Protein AF-A0A3D2NHF8-F1 (afdb_monomer)

Secondary structure (DSSP, 8-state):
---TT-GGGGS-HHHHHHHHHT---SSSTTSHHHHIIIIIS-TT---TTHHHHHHHHHT---STTSSS--EEE-SSTTSEEE-SSSTGGGGSTTT---GGGGG-SS---EEEEEETT-SSSSTT-TT-HHHHHHTTSSTT---TTTS----HHHHHHHHHHHHHHTT--EEEEEETT--S-HHHHSHHHHHHHHHHHTTSSSSPPSSPP--------S--

Mean predicted aligned error: 5.59 Å

Foldseek 3Di:
DQLPQFAQVLDDVVLLVLLVVLQLDPPDCSHLLNCCQPAAKFHPDDDPCSSVVSVVVSVFDPPAQEPRHDWDADPDPPGIGQDDGYDRSCPGPVNDDDLCLLVDPDAQAEEAEFEPRAQCQALQHPSRVLSCVVVCNRPPRPDCVRRNRDHRVVVVVVSVVSSVVSVHHYHYHYHYSTYNHCCVVPVPVVVVVVCVSLQVDDDADVVHDDDDDDDDDPDD

Radius of gyration: 19.76 Å; Cα contacts (8 Å, |Δi|>4): 356; chains: 1; bounding box: 45×48×54 Å

Solvent-accessible surface area (backbone atoms only — not comparable to full-atom values): 12591 Å² total; per-residue (Å²): 140,68,52,50,51,28,25,18,61,65,56,62,66,69,36,56,51,32,39,75,68,54,44,77,49,72,89,40,79,57,20,52,41,33,38,40,52,66,36,38,36,22,87,86,71,82,66,95,55,50,67,59,53,36,51,54,60,44,63,56,56,63,53,94,66,27,45,45,40,39,60,34,85,34,95,46,72,83,42,26,10,34,34,93,39,20,56,38,21,47,72,23,66,95,70,41,78,70,71,64,65,46,70,47,92,71,60,70,76,43,77,49,76,44,22,76,49,20,48,57,72,23,59,80,14,80,75,36,57,37,38,31,20,76,72,62,73,39,78,86,55,84,42,62,94,78,48,49,53,60,42,50,49,61,57,48,50,53,48,48,49,49,22,34,75,65,72,29,48,70,45,78,46,75,36,85,78,23,6,59,40,36,65,77,79,37,42,69,61,43,50,50,54,51,34,41,73,75,36,78,39,81,75,75,49,85,79,64,76,92,75,75,91,77,87,73,77,96,77,132

Sequence (220 aa):
DDDAGCGAGGTNPDFVERLNQRDASDEAPTSPRNIFRNGFVAPGYTTEHEDIWVESMLSTSTATGNFPGDSAASEHWPGFAPGRIGVGNTLAPKYFNVSSIVDLEQKPPILWVHGDADAVVSDASFSDINHLGALGIVPDWPGEEIAPAQPMVSQTRDVLQAYADAGGQVSELALEGVGHAPHLERPVEFRRALLELIGYIGAPQHPAPPTEAIILSSSD

Structure (mmCIF, N/CA/C/O backbone):
data_AF-A0A3D2NHF8-F1
#
_entry.id   AF-A0A3D2NHF8-F1
#
loop_
_atom_site.group_PDB
_atom_site.id
_atom_site.type_symbol
_atom_site.label_atom_id
_atom_site.label_alt_id
_atom_site.label_comp_id
_atom_site.label_asym_id
_atom_site.label_entity_id
_atom_site.label_seq_id
_atom_site.pdbx_PDB_ins_code
_atom_site.Cartn_x
_atom_site.Cartn_y
_atom_site.Cartn_z
_atom_site.occupancy
_atom_site.B_iso_or_equiv
_atom_site.auth_seq_id
_atom_site.auth_comp_id
_atom_site.auth_asym_id
_atom_site.auth_atom_id
_atom_site.pdbx_PDB_model_num
ATOM 1 N N . ASP A 1 1 ? -4.760 -21.313 -3.132 1.00 79.56 1 ASP A N 1
ATOM 2 C CA . ASP A 1 1 ? -3.858 -22.265 -2.446 1.00 79.56 1 ASP A CA 1
ATOM 3 C C . ASP A 1 1 ? -2.419 -21.778 -2.349 1.00 79.56 1 ASP A C 1
ATOM 5 O O . ASP A 1 1 ? -1.831 -21.916 -1.282 1.00 79.56 1 ASP A O 1
ATOM 9 N N . ASP A 1 2 ? -1.841 -21.208 -3.409 1.00 92.94 2 ASP A N 1
ATOM 10 C CA . ASP A 1 2 ? -0.451 -20.721 -3.421 1.00 92.94 2 ASP A CA 1
ATOM 11 C C . ASP A 1 2 ? -0.295 -19.188 -3.403 1.00 92.94 2 ASP A C 1
ATOM 13 O O . ASP A 1 2 ? 0.826 -18.711 -3.216 1.00 92.94 2 ASP A O 1
ATOM 17 N N . ASP A 1 3 ? -1.402 -18.445 -3.510 1.00 94.88 3 ASP A N 1
ATOM 18 C CA . ASP A 1 3 ? -1.476 -16.978 -3.622 1.00 94.88 3 ASP A CA 1
ATOM 19 C C . ASP A 1 3 ? -0.763 -16.434 -4.868 1.00 94.88 3 ASP A C 1
ATOM 21 O O . ASP A 1 3 ? 0.021 -15.484 -4.799 1.00 94.88 3 ASP A O 1
ATOM 25 N N . ALA A 1 4 ? -0.992 -17.072 -6.018 1.00 95.88 4 ALA A N 1
ATOM 26 C CA . ALA A 1 4 ? -0.397 -16.650 -7.279 1.00 95.88 4 ALA A CA 1
ATOM 27 C C . ALA A 1 4 ? -0.631 -15.155 -7.577 1.00 95.88 4 ALA A C 1
ATOM 29 O O . ALA A 1 4 ? -1.704 -14.608 -7.334 1.00 95.88 4 ALA A O 1
ATOM 30 N N . GLY A 1 5 ? 0.408 -14.486 -8.078 1.00 94.62 5 GLY A N 1
ATOM 31 C CA . GLY A 1 5 ? 0.401 -13.050 -8.364 1.00 94.62 5 GLY A CA 1
ATOM 32 C C . GLY A 1 5 ? 0.716 -12.151 -7.164 1.00 94.62 5 GLY A C 1
ATOM 33 O O . GLY A 1 5 ? 0.950 -10.960 -7.353 1.00 94.62 5 GLY A O 1
ATOM 34 N N . CYS A 1 6 ? 0.798 -12.692 -5.946 1.00 95.25 6 CYS A N 1
ATOM 35 C CA . CYS A 1 6 ? 1.142 -11.916 -4.756 1.00 95.25 6 CYS A CA 1
ATOM 36 C C . CYS A 1 6 ? 2.651 -11.898 -4.450 1.00 95.25 6 CYS A C 1
ATOM 38 O O . CYS A 1 6 ? 3.436 -12.751 -4.875 1.00 95.25 6 CYS A O 1
ATOM 40 N N . GLY A 1 7 ? 3.042 -10.944 -3.604 1.00 94.88 7 GLY A N 1
ATOM 41 C CA . GLY A 1 7 ? 4.356 -10.896 -2.971 1.00 94.88 7 GLY A CA 1
ATOM 42 C C . GLY A 1 7 ? 5.486 -10.389 -3.861 1.00 94.88 7 GLY A C 1
ATOM 43 O O . GLY A 1 7 ? 5.284 -9.633 -4.811 1.00 94.88 7 GLY A O 1
ATOM 44 N N . ALA A 1 8 ? 6.711 -10.797 -3.527 1.00 95.38 8 ALA A N 1
ATOM 45 C CA . ALA A 1 8 ? 7.931 -10.236 -4.105 1.00 95.38 8 ALA A CA 1
ATOM 46 C C . ALA A 1 8 ? 8.038 -10.415 -5.629 1.00 95.38 8 ALA A C 1
ATOM 48 O O . ALA A 1 8 ? 8.686 -9.604 -6.287 1.00 95.38 8 ALA A O 1
ATOM 49 N N . GLY A 1 9 ? 7.378 -11.431 -6.198 1.00 94.06 9 GLY A N 1
ATOM 50 C CA . GLY A 1 9 ? 7.363 -11.673 -7.644 1.00 94.06 9 GLY A CA 1
ATOM 51 C C . GLY A 1 9 ? 6.712 -10.552 -8.464 1.00 94.06 9 GLY A C 1
ATOM 52 O O . GLY A 1 9 ? 7.048 -10.399 -9.634 1.00 94.06 9 GLY A O 1
ATOM 53 N N . GLY A 1 10 ? 5.849 -9.732 -7.851 1.00 92.25 10 GLY A N 1
ATOM 54 C CA . GLY A 1 10 ? 5.254 -8.551 -8.487 1.00 92.25 10 GLY A CA 1
ATOM 55 C C . GLY A 1 10 ? 6.129 -7.293 -8.425 1.00 92.25 10 GLY A C 1
ATOM 56 O O . GLY A 1 10 ? 5.772 -6.266 -8.996 1.00 92.25 10 GLY A O 1
ATOM 57 N N . THR A 1 11 ? 7.273 -7.333 -7.733 1.00 94.00 11 THR A N 1
ATOM 58 C CA . THR A 1 11 ? 8.146 -6.158 -7.608 1.00 94.00 11 THR A CA 1
ATOM 59 C C . THR A 1 11 ? 8.976 -5.956 -8.871 1.00 94.00 11 THR A C 1
ATOM 61 O O . THR A 1 11 ? 9.626 -6.882 -9.353 1.00 94.00 11 THR A O 1
ATOM 64 N N . ASN A 1 12 ? 9.030 -4.719 -9.372 1.00 94.25 12 ASN A N 1
ATOM 65 C CA . ASN A 1 12 ? 9.881 -4.377 -10.508 1.00 94.25 12 ASN A CA 1
ATOM 66 C C . ASN A 1 12 ? 11.377 -4.503 -10.129 1.00 94.25 12 ASN A C 1
ATOM 68 O O . ASN A 1 12 ? 11.845 -3.751 -9.269 1.00 94.25 12 ASN A O 1
ATOM 72 N N . PRO A 1 13 ? 12.152 -5.400 -10.770 1.00 95.00 13 PRO A N 1
ATOM 73 C CA . PRO A 1 13 ? 13.557 -5.612 -10.426 1.00 95.00 13 PRO A CA 1
ATOM 74 C C . PRO A 1 13 ? 14.441 -4.379 -10.669 1.00 95.00 13 PRO A C 1
ATOM 76 O O . PRO A 1 13 ? 15.437 -4.212 -9.969 1.00 95.00 13 PRO A O 1
ATOM 79 N N . ASP A 1 14 ? 14.076 -3.487 -11.598 1.00 97.44 14 ASP A N 1
ATOM 80 C CA . ASP A 1 14 ? 14.822 -2.242 -11.836 1.00 97.44 14 ASP A CA 1
ATOM 81 C C . ASP A 1 14 ? 14.716 -1.281 -10.642 1.00 97.44 14 ASP A C 1
ATOM 83 O O . ASP A 1 14 ? 15.701 -0.652 -10.264 1.00 97.44 14 ASP A O 1
ATOM 87 N N . PHE A 1 15 ? 13.557 -1.227 -9.974 1.00 97.25 15 PHE A N 1
ATOM 88 C CA . PHE A 1 15 ? 13.413 -0.443 -8.744 1.00 97.25 15 PHE A CA 1
ATOM 89 C C . PHE A 1 15 ? 14.321 -0.978 -7.628 1.00 97.25 15 PHE A C 1
ATOM 91 O O . PHE A 1 15 ? 14.989 -0.201 -6.950 1.00 97.25 15 PHE A O 1
ATOM 98 N N . VAL A 1 16 ? 14.405 -2.305 -7.472 1.00 97.38 16 VAL A N 1
ATOM 99 C CA . VAL A 1 16 ? 15.296 -2.941 -6.483 1.00 97.38 16 VAL A CA 1
ATOM 100 C C . VAL A 1 16 ? 16.760 -2.610 -6.771 1.00 97.38 16 VAL A C 1
ATOM 102 O O . VAL A 1 16 ? 17.511 -2.285 -5.851 1.00 97.38 16 VAL A O 1
ATOM 105 N N . GLU A 1 17 ? 17.167 -2.636 -8.039 1.00 97.75 17 GLU A N 1
ATOM 106 C CA . GLU A 1 17 ? 18.532 -2.270 -8.419 1.00 97.75 17 GLU A CA 1
ATOM 107 C C . GLU A 1 17 ? 18.834 -0.793 -8.136 1.00 97.75 17 GLU A C 1
ATOM 109 O O . GLU A 1 17 ? 19.909 -0.460 -7.639 1.00 97.75 17 GLU A O 1
ATOM 114 N N . ARG A 1 18 ? 17.871 0.105 -8.343 1.00 98.12 18 ARG A N 1
ATOM 115 C CA . ARG A 1 18 ? 18.030 1.527 -8.002 1.00 98.12 18 ARG A CA 1
ATOM 116 C C . ARG A 1 18 ? 18.154 1.772 -6.504 1.00 98.12 18 ARG A C 1
ATOM 118 O O . ARG A 1 18 ? 18.954 2.614 -6.094 1.00 98.12 18 ARG A O 1
ATOM 125 N N . LEU A 1 19 ? 17.437 1.005 -5.680 1.00 98.12 19 LEU A N 1
ATOM 126 C CA . LEU A 1 19 ? 17.638 1.011 -4.229 1.00 98.12 19 LEU A CA 1
ATOM 127 C C . LEU A 1 19 ? 19.063 0.557 -3.869 1.00 98.12 19 LEU A C 1
ATOM 129 O O . LEU A 1 19 ? 19.733 1.237 -3.090 1.00 98.12 19 LEU A O 1
ATOM 133 N N . ASN A 1 20 ? 19.572 -0.520 -4.485 1.00 97.69 20 ASN A N 1
ATOM 134 C CA . ASN A 1 20 ? 20.953 -0.990 -4.276 1.00 97.69 20 ASN A CA 1
ATOM 135 C C . ASN A 1 20 ? 21.992 0.084 -4.620 1.00 97.69 20 ASN A C 1
ATOM 137 O O . ASN A 1 20 ? 22.978 0.259 -3.901 1.00 97.69 20 ASN A O 1
ATOM 141 N N . GLN A 1 21 ? 21.767 0.802 -5.720 1.00 97.81 21 GLN A N 1
ATOM 142 C CA . GLN A 1 21 ? 22.656 1.850 -6.218 1.00 97.81 21 GLN A CA 1
ATOM 143 C C . GLN A 1 21 ? 22.512 3.179 -5.469 1.00 97.81 21 GLN A C 1
ATOM 145 O O . GLN A 1 21 ? 23.313 4.087 -5.690 1.00 97.81 21 GLN A O 1
ATOM 150 N N . ARG A 1 22 ? 21.525 3.293 -4.572 1.00 97.69 22 ARG A N 1
ATOM 151 C CA . ARG A 1 22 ? 21.155 4.544 -3.902 1.00 97.69 22 ARG A CA 1
ATOM 152 C C . ARG A 1 22 ? 20.860 5.676 -4.888 1.00 97.69 22 ARG A C 1
ATOM 154 O O . ARG A 1 22 ? 21.287 6.812 -4.690 1.00 97.69 22 ARG A O 1
ATOM 161 N N . ASP A 1 23 ? 20.139 5.353 -5.957 1.00 98.19 23 ASP A N 1
ATOM 162 C CA . ASP A 1 23 ? 19.766 6.310 -6.995 1.00 98.19 23 ASP A CA 1
ATOM 163 C C . ASP A 1 23 ? 18.731 7.320 -6.468 1.00 98.19 23 ASP A C 1
ATOM 165 O O . ASP A 1 23 ? 17.543 7.022 -6.358 1.00 98.19 23 ASP A O 1
ATOM 169 N N . ALA A 1 24 ? 19.187 8.529 -6.138 1.00 97.81 24 ALA A N 1
ATOM 170 C CA . ALA A 1 24 ? 18.338 9.641 -5.704 1.00 97.81 24 ALA A CA 1
ATOM 171 C C . ALA A 1 24 ? 17.871 10.549 -6.862 1.00 97.81 24 ALA A C 1
ATOM 173 O O . ALA A 1 24 ? 17.287 11.611 -6.607 1.00 97.81 24 ALA A O 1
ATOM 174 N N . SER A 1 25 ? 18.166 10.185 -8.115 1.00 97.94 25 SER A N 1
ATOM 175 C CA . SER A 1 25 ? 17.805 10.971 -9.301 1.00 97.94 25 SER A CA 1
ATOM 176 C C . SER A 1 25 ? 16.317 10.840 -9.660 1.00 97.94 25 SER A C 1
ATOM 178 O O . SER A 1 25 ? 15.575 10.065 -9.056 1.00 97.94 25 SER A O 1
ATOM 180 N N . ASP A 1 26 ? 15.874 11.604 -10.657 1.00 97.12 26 ASP A N 1
ATOM 181 C CA . ASP A 1 26 ? 14.587 11.455 -11.345 1.00 97.12 26 ASP A CA 1
ATOM 182 C C . ASP A 1 26 ? 14.745 10.992 -12.806 1.00 97.12 26 ASP A C 1
ATOM 184 O O . ASP A 1 26 ? 13.849 11.195 -13.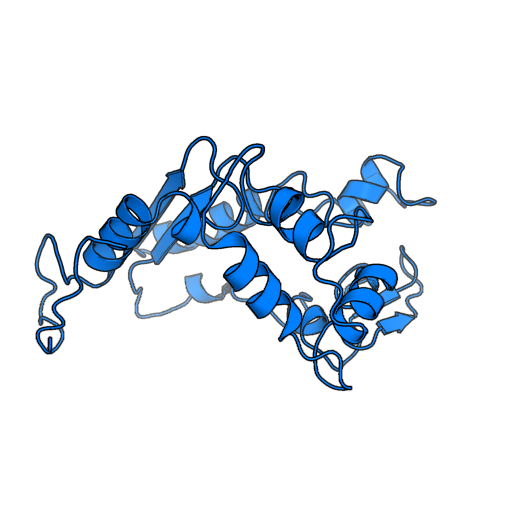627 1.00 97.12 26 ASP A O 1
ATOM 188 N N . GLU A 1 27 ? 15.858 10.333 -13.142 1.00 96.50 27 GLU A N 1
ATOM 189 C CA . GLU A 1 27 ? 16.187 9.979 -14.530 1.00 96.50 27 GLU A CA 1
ATOM 190 C C . GLU A 1 27 ? 15.316 8.855 -15.113 1.00 96.50 27 GLU A C 1
ATOM 192 O O . GLU A 1 27 ? 15.185 8.754 -16.335 1.00 96.50 27 GLU A O 1
ATOM 197 N N . ALA A 1 28 ? 14.707 8.011 -14.274 1.00 96.50 28 ALA A N 1
ATOM 198 C CA . ALA A 1 28 ? 13.855 6.917 -14.730 1.00 96.50 28 ALA A CA 1
ATOM 199 C C . ALA A 1 28 ? 12.515 6.858 -13.993 1.00 96.50 28 ALA A C 1
ATOM 201 O O . ALA A 1 28 ? 12.445 7.224 -12.819 1.00 96.50 28 ALA A O 1
ATOM 202 N N . PRO A 1 29 ? 11.452 6.319 -14.619 1.00 95.88 29 PRO A N 1
ATOM 203 C CA . PRO A 1 29 ? 10.153 6.143 -13.960 1.00 95.88 29 PRO A CA 1
ATOM 204 C C . PRO A 1 29 ? 10.228 5.354 -12.644 1.00 95.88 29 PRO A C 1
ATOM 206 O O . PRO A 1 29 ? 9.469 5.606 -11.716 1.00 95.88 29 PRO A O 1
ATOM 209 N N . THR A 1 30 ? 11.169 4.417 -12.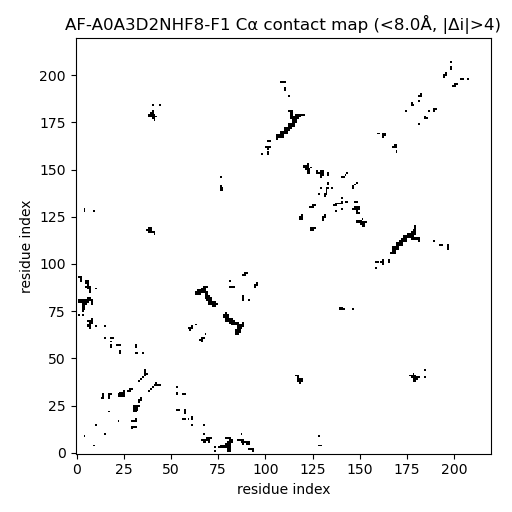567 1.00 96.50 30 THR A N 1
ATOM 210 C CA . THR A 1 30 ? 11.453 3.545 -11.425 1.00 96.50 30 THR A CA 1
ATOM 211 C C . THR A 1 30 ? 12.450 4.137 -10.434 1.00 96.50 30 THR A C 1
ATOM 213 O O . THR A 1 30 ? 12.726 3.497 -9.426 1.00 96.50 30 THR A O 1
ATOM 216 N N . SER A 1 31 ? 13.014 5.328 -10.663 1.00 97.94 31 SER A N 1
ATOM 217 C CA . SER A 1 31 ? 13.851 5.979 -9.650 1.00 97.94 31 SER A CA 1
ATOM 218 C C . SER A 1 31 ? 13.028 6.252 -8.383 1.00 97.94 31 SER A C 1
ATOM 220 O O . SER A 1 31 ? 11.898 6.724 -8.505 1.00 97.94 31 SER A O 1
ATOM 222 N N . PRO A 1 32 ? 13.561 6.003 -7.169 1.00 98.06 32 PRO A N 1
ATOM 223 C CA . PRO A 1 32 ? 12.883 6.258 -5.895 1.00 98.06 32 PRO A CA 1
ATOM 224 C C . PRO A 1 32 ? 12.167 7.608 -5.810 1.00 98.06 32 PRO A C 1
ATOM 226 O O . PRO A 1 32 ? 11.034 7.667 -5.342 1.00 98.06 32 PRO A O 1
ATOM 229 N N . ARG A 1 33 ? 12.762 8.676 -6.354 1.00 98.31 33 ARG A N 1
ATOM 230 C CA . ARG A 1 33 ? 12.124 9.997 -6.442 1.00 98.31 33 ARG A CA 1
ATOM 231 C C . ARG A 1 33 ? 10.857 10.005 -7.299 1.00 98.31 33 ARG A C 1
ATOM 233 O O . ARG A 1 33 ? 9.852 10.591 -6.911 1.00 98.31 33 ARG A O 1
ATOM 240 N N . ASN A 1 34 ? 10.877 9.339 -8.449 1.00 97.75 34 ASN A N 1
ATOM 241 C CA . ASN A 1 34 ? 9.705 9.232 -9.315 1.00 97.75 34 ASN A CA 1
ATOM 242 C C . ASN A 1 34 ? 8.669 8.244 -8.764 1.00 97.75 34 ASN A C 1
ATOM 244 O O . ASN A 1 34 ? 7.477 8.489 -8.923 1.00 97.75 34 ASN A O 1
ATOM 248 N N . ILE A 1 35 ? 9.085 7.187 -8.061 1.00 97.06 35 ILE A N 1
ATOM 249 C CA . ILE A 1 35 ? 8.160 6.316 -7.319 1.00 97.06 35 ILE A CA 1
ATOM 250 C C . ILE A 1 35 ? 7.461 7.100 -6.202 1.00 97.06 35 ILE A C 1
ATOM 252 O O . ILE A 1 35 ? 6.245 7.003 -6.076 1.00 97.06 35 ILE A O 1
ATOM 256 N N . PHE A 1 36 ? 8.185 7.936 -5.451 1.00 97.62 36 PHE A N 1
ATOM 257 C CA . PHE A 1 36 ? 7.587 8.835 -4.462 1.00 97.62 36 PHE A CA 1
ATOM 258 C C . PHE A 1 36 ? 6.531 9.746 -5.095 1.00 97.62 36 PHE A C 1
ATOM 260 O O . PHE A 1 36 ? 5.371 9.704 -4.695 1.00 97.62 36 PHE A O 1
ATOM 267 N N . ARG A 1 37 ? 6.912 10.510 -6.126 1.00 97.38 37 ARG A N 1
ATOM 268 C CA . ARG A 1 37 ? 6.041 11.501 -6.781 1.00 97.38 37 ARG A CA 1
ATOM 269 C C . ARG A 1 37 ? 4.799 10.900 -7.448 1.00 97.38 37 ARG A C 1
ATOM 271 O O . ARG A 1 37 ? 3.775 11.567 -7.494 1.00 97.38 37 ARG A O 1
ATOM 278 N N . ASN A 1 38 ? 4.900 9.688 -8.001 1.00 95.38 38 ASN A N 1
ATOM 279 C CA . ASN A 1 38 ? 3.809 9.070 -8.767 1.00 95.38 38 ASN A CA 1
ATOM 280 C C . ASN A 1 38 ? 3.004 8.032 -7.972 1.00 95.38 38 ASN A C 1
ATOM 282 O O . ASN A 1 38 ? 1.891 7.705 -8.372 1.00 95.38 38 ASN A O 1
ATOM 286 N N . GLY A 1 39 ? 3.576 7.473 -6.903 1.00 94.69 39 GLY A N 1
ATOM 287 C CA . GLY A 1 39 ? 2.950 6.420 -6.105 1.00 94.69 39 GLY A CA 1
ATOM 288 C C . GLY A 1 39 ? 2.551 6.869 -4.704 1.00 94.69 39 GLY A C 1
ATOM 289 O O . GLY A 1 39 ? 1.492 6.479 -4.227 1.00 94.69 39 GLY A O 1
ATOM 290 N N . PHE A 1 40 ? 3.367 7.686 -4.031 1.00 96.38 40 PHE A N 1
ATOM 291 C CA . PHE A 1 40 ? 3.154 7.972 -2.609 1.00 96.38 40 PHE A CA 1
ATOM 292 C C . PHE A 1 40 ? 2.401 9.263 -2.305 1.00 96.38 40 PHE A C 1
ATOM 294 O O . PHE A 1 40 ? 1.809 9.369 -1.234 1.00 96.38 40 PHE A O 1
ATOM 301 N N . VAL A 1 41 ? 2.387 10.225 -3.221 1.00 98.00 41 VAL A N 1
ATOM 302 C CA . VAL A 1 41 ? 1.736 11.527 -3.022 1.00 98.00 41 VAL A CA 1
ATOM 303 C C . VAL A 1 41 ? 0.815 11.872 -4.186 1.00 98.00 41 VAL A C 1
ATOM 305 O O . VAL A 1 41 ? 0.950 11.304 -5.271 1.00 98.00 41 VAL A O 1
ATOM 308 N N . ALA A 1 42 ? -0.125 12.797 -3.979 1.00 97.56 42 ALA A N 1
ATOM 309 C CA . ALA A 1 42 ? -1.013 13.242 -5.046 1.00 97.56 42 ALA A CA 1
ATOM 310 C C . ALA A 1 42 ? -0.244 13.932 -6.195 1.00 97.56 42 ALA A C 1
ATOM 312 O O . ALA A 1 42 ? 0.778 14.594 -5.964 1.00 97.56 42 ALA A O 1
ATOM 313 N N . PRO A 1 43 ? -0.755 13.866 -7.441 1.00 95.06 43 PRO A N 1
ATOM 314 C CA . PRO A 1 43 ? -0.157 14.565 -8.571 1.00 95.06 43 PRO A CA 1
ATOM 315 C C . PRO A 1 43 ? 0.029 16.063 -8.304 1.00 95.06 43 PRO A C 1
ATOM 317 O O . PRO A 1 43 ? -0.912 16.778 -7.967 1.00 95.06 43 PRO A O 1
ATOM 320 N N . GLY A 1 44 ? 1.254 16.551 -8.501 1.00 93.56 44 GLY A N 1
ATOM 321 C CA . GLY A 1 44 ? 1.599 17.959 -8.292 1.00 93.56 44 GLY A CA 1
ATOM 322 C C . GLY A 1 44 ? 1.888 18.345 -6.839 1.00 93.56 44 GLY A C 1
ATOM 323 O O . GLY A 1 44 ? 2.179 19.515 -6.593 1.00 93.56 44 GLY A O 1
ATOM 324 N N . TYR A 1 45 ? 1.857 17.402 -5.890 1.00 96.62 45 TYR A N 1
ATOM 325 C CA . TYR A 1 45 ? 2.363 17.647 -4.543 1.00 96.62 45 TYR A CA 1
ATOM 326 C C . TYR A 1 45 ? 3.859 17.986 -4.585 1.00 96.62 45 TYR A C 1
ATOM 328 O O . TYR A 1 45 ? 4.656 17.314 -5.239 1.00 96.62 45 TYR A O 1
ATOM 336 N N . THR A 1 46 ? 4.240 19.035 -3.860 1.00 95.19 46 THR A N 1
ATOM 337 C CA . THR A 1 46 ? 5.632 19.467 -3.704 1.00 95.19 46 THR A CA 1
ATOM 338 C C . THR A 1 46 ? 5.903 19.772 -2.243 1.00 95.19 46 THR A C 1
ATOM 340 O O . THR A 1 46 ? 5.065 20.378 -1.576 1.00 95.19 46 THR A O 1
ATOM 343 N N . THR A 1 47 ? 7.089 19.419 -1.761 1.00 95.25 47 THR A N 1
ATOM 344 C CA . THR A 1 47 ? 7.517 19.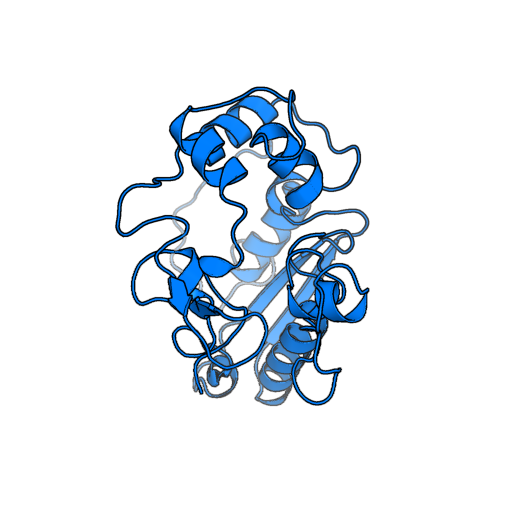673 -0.384 1.00 95.25 47 THR A CA 1
ATOM 345 C C . THR A 1 47 ? 9.013 19.960 -0.343 1.00 95.25 47 THR A C 1
ATOM 347 O O . THR A 1 47 ? 9.772 19.427 -1.153 1.00 95.25 47 THR A O 1
ATOM 350 N N . GLU A 1 48 ? 9.453 20.785 0.607 1.00 96.88 48 GLU A N 1
ATOM 351 C CA . GLU A 1 48 ? 10.883 21.014 0.854 1.00 96.88 48 GLU A CA 1
ATOM 352 C C . GLU A 1 48 ? 11.588 19.778 1.437 1.00 96.88 48 GLU A C 1
ATOM 354 O O . GLU A 1 48 ? 12.809 19.666 1.365 1.00 96.88 48 GLU A O 1
ATOM 359 N N . HIS A 1 49 ? 10.822 18.814 1.959 1.00 96.81 49 HIS A N 1
ATOM 360 C CA . HIS A 1 49 ? 11.336 17.579 2.549 1.00 96.81 49 HIS A CA 1
ATOM 361 C C . HIS A 1 49 ? 11.518 16.433 1.544 1.00 96.81 49 HIS A C 1
ATOM 363 O O . HIS A 1 49 ? 11.840 15.322 1.958 1.00 96.81 49 HIS A O 1
ATOM 369 N N . GLU A 1 50 ? 11.323 16.662 0.238 1.00 97.50 50 GLU A N 1
ATOM 370 C CA . GLU A 1 50 ? 11.353 15.585 -0.765 1.00 97.50 50 GLU A CA 1
ATOM 371 C C . GLU A 1 50 ? 12.666 14.790 -0.700 1.00 97.50 50 GLU A C 1
ATOM 373 O O . GLU A 1 50 ? 12.638 13.563 -0.677 1.00 97.50 50 GLU A O 1
ATOM 378 N N . ASP A 1 51 ? 13.810 15.470 -0.579 1.00 98.19 51 ASP A N 1
ATOM 379 C CA . ASP A 1 51 ? 15.116 14.808 -0.474 1.00 98.19 51 ASP A CA 1
ATOM 380 C C . ASP A 1 51 ? 15.232 13.911 0.767 1.00 98.19 51 ASP A C 1
ATOM 382 O O . ASP A 1 51 ? 15.814 12.831 0.683 1.00 98.19 51 ASP A O 1
ATOM 386 N N . ILE A 1 52 ? 14.625 14.304 1.892 1.00 97.69 52 ILE A N 1
ATOM 387 C CA . ILE A 1 52 ? 14.602 13.509 3.131 1.00 97.69 52 ILE A CA 1
ATOM 388 C C . ILE A 1 52 ? 13.754 12.246 2.931 1.00 97.69 52 ILE A C 1
ATOM 390 O O . ILE A 1 52 ? 14.133 11.159 3.370 1.00 97.69 52 ILE A O 1
ATOM 394 N N . TRP A 1 53 ? 12.617 12.358 2.243 1.00 96.94 53 TRP A N 1
ATOM 395 C CA . TRP A 1 53 ? 11.750 11.213 1.953 1.00 96.94 53 TRP A CA 1
ATOM 396 C C . TRP A 1 53 ? 12.375 10.253 0.948 1.00 96.94 53 TRP A C 1
ATOM 398 O O . TRP A 1 53 ? 12.319 9.040 1.154 1.00 96.94 53 TRP A O 1
ATOM 408 N N . VAL A 1 54 ? 13.055 10.770 -0.077 1.00 98.31 54 VAL A N 1
ATOM 409 C CA . VAL A 1 54 ? 13.839 9.938 -0.997 1.00 98.31 54 VAL A CA 1
ATOM 410 C C . VAL A 1 54 ? 14.986 9.250 -0.255 1.00 98.31 54 VAL A C 1
ATOM 412 O O . VAL A 1 54 ? 15.178 8.048 -0.429 1.00 98.31 54 VAL A O 1
ATOM 415 N N . GLU A 1 55 ? 15.714 9.947 0.621 1.00 98.25 55 GLU A N 1
ATOM 416 C CA . GLU A 1 55 ? 16.761 9.332 1.447 1.00 98.25 55 GLU A CA 1
ATOM 417 C C . GLU A 1 55 ? 16.196 8.230 2.361 1.00 98.25 55 GLU A C 1
ATOM 419 O O . GLU A 1 55 ? 16.790 7.156 2.482 1.00 98.25 55 GLU A O 1
ATOM 424 N N . SER A 1 56 ? 15.009 8.442 2.940 1.00 96.94 56 SER A N 1
ATOM 425 C CA . SER A 1 56 ? 14.300 7.420 3.714 1.00 96.94 56 SER A CA 1
ATOM 426 C C . SER A 1 56 ? 13.963 6.193 2.861 1.00 96.94 56 SER A C 1
ATOM 428 O O . SER A 1 56 ? 14.266 5.072 3.273 1.00 96.94 56 SER A O 1
ATOM 430 N N . MET A 1 57 ? 13.445 6.372 1.641 1.00 97.31 57 MET A N 1
ATOM 431 C CA . MET A 1 57 ? 13.216 5.259 0.710 1.00 97.31 57 MET A CA 1
ATOM 432 C C . MET A 1 57 ? 14.512 4.508 0.387 1.00 97.31 57 MET A C 1
ATOM 434 O O . MET A 1 57 ? 14.528 3.277 0.394 1.00 97.31 57 MET A O 1
ATOM 438 N N . LEU A 1 58 ? 15.616 5.227 0.173 1.00 98.44 58 LEU A N 1
ATOM 439 C CA . LEU A 1 58 ? 16.940 4.656 -0.095 1.00 98.44 58 LEU A CA 1
ATOM 440 C C . LEU A 1 58 ? 17.558 3.918 1.102 1.00 98.44 58 LEU A C 1
ATOM 442 O O . LEU A 1 58 ? 18.529 3.178 0.932 1.00 98.44 58 LEU A O 1
ATOM 446 N N . SER A 1 59 ? 17.000 4.075 2.305 1.00 97.69 59 SER A N 1
ATOM 447 C CA . SER A 1 59 ? 17.386 3.285 3.481 1.00 97.69 59 SER A CA 1
ATOM 448 C C . SER A 1 59 ? 16.797 1.866 3.483 1.00 97.69 59 SER A C 1
ATOM 450 O O . SER A 1 59 ? 17.191 1.041 4.312 1.00 97.69 59 SER A O 1
ATOM 452 N N . THR A 1 60 ? 15.890 1.559 2.546 1.00 97.38 60 THR A N 1
ATOM 453 C CA . THR A 1 60 ? 15.280 0.233 2.393 1.00 97.38 60 THR A CA 1
ATOM 454 C C . THR A 1 60 ? 16.353 -0.831 2.183 1.00 97.38 60 THR A C 1
ATOM 456 O O . THR A 1 60 ? 17.082 -0.823 1.193 1.00 97.38 60 THR A O 1
ATOM 459 N N . SER A 1 61 ? 16.434 -1.789 3.107 1.00 97.31 61 SER A N 1
ATOM 460 C CA . SER A 1 61 ? 17.331 -2.931 2.957 1.00 97.31 61 SER A CA 1
ATOM 461 C C . SER A 1 61 ? 16.825 -3.867 1.861 1.00 97.31 61 SER A C 1
ATOM 463 O O . SER A 1 61 ? 15.688 -4.339 1.906 1.00 97.31 61 SER A O 1
ATOM 465 N N . THR A 1 62 ? 17.708 -4.186 0.924 1.00 96.75 62 THR A N 1
ATOM 466 C CA . THR A 1 62 ? 17.505 -5.160 -0.158 1.00 96.75 62 THR A CA 1
ATOM 467 C C . THR A 1 62 ? 18.285 -6.457 0.064 1.00 96.75 62 THR A C 1
ATOM 469 O O . THR A 1 62 ? 18.308 -7.350 -0.783 1.00 96.75 62 THR A O 1
ATOM 472 N N . ALA A 1 63 ? 18.949 -6.587 1.217 1.00 95.50 63 ALA A N 1
ATOM 473 C CA . ALA A 1 63 ? 19.639 -7.814 1.588 1.00 95.50 63 ALA A CA 1
ATOM 474 C C . ALA A 1 63 ? 18.641 -8.968 1.760 1.00 95.50 63 ALA A C 1
ATOM 476 O O . ALA A 1 63 ? 17.498 -8.754 2.179 1.00 95.50 63 ALA A O 1
ATOM 477 N N . THR A 1 64 ? 19.100 -10.202 1.527 1.00 92.31 64 THR A N 1
ATOM 478 C CA . THR A 1 64 ? 18.317 -11.428 1.743 1.00 92.31 64 THR A CA 1
ATOM 479 C C . THR A 1 64 ? 17.564 -11.373 3.073 1.00 92.31 64 THR A C 1
ATOM 481 O O . THR A 1 64 ? 18.173 -11.150 4.118 1.00 92.31 64 THR A O 1
ATOM 484 N N . GLY A 1 65 ? 16.243 -11.567 3.041 1.00 91.06 65 GLY A N 1
ATOM 485 C CA . GLY A 1 65 ? 15.388 -11.392 4.223 1.00 91.06 65 GLY A CA 1
ATOM 486 C C . GLY A 1 65 ? 14.535 -10.129 4.223 1.00 91.06 65 GLY A C 1
ATOM 487 O O . GLY A 1 65 ? 13.543 -10.095 4.945 1.00 91.06 65 GLY A O 1
ATOM 488 N N . ASN A 1 66 ? 14.890 -9.118 3.428 1.00 96.50 66 ASN A N 1
ATOM 489 C CA . ASN A 1 66 ? 14.222 -7.817 3.414 1.00 96.50 66 ASN A CA 1
ATOM 490 C C . ASN A 1 66 ? 13.424 -7.607 2.116 1.00 96.50 66 ASN A C 1
ATOM 492 O O . ASN A 1 66 ? 12.815 -8.547 1.607 1.00 96.50 66 ASN A O 1
ATOM 496 N N . PHE A 1 67 ? 13.348 -6.374 1.618 1.00 96.88 67 PHE A N 1
ATOM 497 C CA . PHE A 1 67 ? 12.567 -6.042 0.435 1.00 96.88 67 PHE A CA 1
ATOM 498 C C . PHE A 1 67 ? 13.278 -6.487 -0.861 1.00 96.88 67 PHE A C 1
ATOM 500 O O . PHE A 1 67 ? 14.492 -6.332 -0.967 1.00 96.88 67 PHE A O 1
ATOM 507 N N . PRO A 1 68 ? 12.551 -6.991 -1.873 1.00 95.81 68 PRO A N 1
ATOM 508 C CA . PRO A 1 68 ? 11.143 -7.383 -1.813 1.00 95.81 68 PRO A CA 1
ATOM 509 C C . PRO A 1 68 ? 10.942 -8.770 -1.190 1.00 95.81 68 PRO A C 1
ATOM 511 O O . PRO A 1 68 ? 9.924 -9.002 -0.543 1.00 95.81 68 PRO A O 1
ATOM 514 N N . GLY A 1 69 ? 11.914 -9.670 -1.331 1.00 96.62 69 GLY A N 1
ATOM 515 C CA . GLY A 1 69 ? 11.825 -11.063 -0.899 1.00 96.62 69 GLY A CA 1
ATOM 516 C C . GLY A 1 69 ? 12.097 -12.055 -2.023 1.00 96.62 69 GLY A C 1
ATOM 517 O O . GLY A 1 69 ? 12.551 -11.673 -3.099 1.00 96.62 69 GLY A O 1
ATOM 518 N N . ASP A 1 70 ? 11.848 -13.335 -1.759 1.00 96.50 70 ASP A N 1
ATOM 519 C CA . ASP A 1 70 ? 11.932 -14.414 -2.747 1.00 96.50 70 ASP A CA 1
ATOM 520 C C . ASP A 1 70 ? 10.588 -14.662 -3.454 1.00 96.50 70 ASP A C 1
ATOM 522 O O . ASP A 1 70 ? 9.521 -14.305 -2.958 1.00 96.50 70 ASP A O 1
ATOM 526 N N . SER A 1 71 ? 10.621 -15.302 -4.621 1.00 96.38 71 SER A N 1
ATOM 527 C CA . SER A 1 71 ? 9.423 -15.757 -5.334 1.00 96.38 71 SER A CA 1
ATOM 528 C C . SER A 1 71 ? 9.462 -17.269 -5.539 1.00 96.38 71 SER A C 1
ATOM 530 O O . SER A 1 71 ? 10.528 -17.887 -5.593 1.00 96.38 71 SER A O 1
ATOM 532 N N . ALA A 1 72 ? 8.283 -17.874 -5.638 1.00 97.06 72 ALA A N 1
ATOM 533 C CA . ALA A 1 72 ? 8.113 -19.269 -6.016 1.00 97.06 72 ALA A CA 1
ATOM 534 C C . ALA A 1 72 ? 7.455 -19.345 -7.396 1.00 97.06 72 ALA A C 1
ATOM 536 O O . ALA A 1 72 ? 6.609 -18.516 -7.724 1.00 97.06 72 ALA A O 1
ATOM 537 N N . ALA A 1 73 ? 7.821 -20.341 -8.202 1.00 97.56 73 ALA A N 1
ATOM 538 C CA . ALA A 1 73 ? 7.089 -20.631 -9.431 1.00 97.56 73 ALA A CA 1
ATOM 539 C C . ALA A 1 73 ? 5.678 -21.133 -9.090 1.00 97.56 73 ALA A C 1
ATOM 541 O O . ALA A 1 73 ? 5.506 -21.877 -8.122 1.00 97.56 73 ALA A O 1
ATOM 542 N N . SER A 1 74 ? 4.694 -20.745 -9.897 1.00 97.12 74 SER A N 1
ATOM 543 C CA . SER A 1 74 ? 3.310 -21.207 -9.788 1.00 97.12 74 SER A CA 1
ATOM 544 C C . SER A 1 74 ? 2.839 -21.759 -11.132 1.00 97.12 74 SER A C 1
ATOM 546 O O . SER A 1 74 ? 3.226 -21.257 -12.185 1.00 97.12 74 SER A O 1
ATOM 548 N N . GLU A 1 75 ? 2.009 -22.801 -11.092 1.00 96.31 75 GLU A N 1
ATOM 549 C CA . GLU A 1 75 ? 1.288 -23.291 -12.274 1.00 96.31 75 GLU A CA 1
ATOM 550 C C . GLU A 1 75 ? 0.068 -22.414 -12.605 1.00 96.31 75 GLU A C 1
ATOM 552 O O . GLU A 1 75 ? -0.470 -22.491 -13.709 1.00 96.31 75 GLU A O 1
ATOM 557 N N . HIS A 1 76 ? -0.361 -21.566 -11.667 1.00 96.06 76 HIS A N 1
ATOM 558 C CA . HIS A 1 76 ? -1.421 -20.591 -11.870 1.00 96.06 76 HIS A CA 1
ATOM 559 C C . HIS A 1 76 ? -0.858 -19.316 -12.493 1.00 96.06 76 HIS A C 1
ATOM 561 O O . HIS A 1 76 ? 0.302 -18.948 -12.296 1.00 96.06 76 HIS A O 1
ATOM 567 N N . TRP A 1 77 ? -1.704 -18.604 -13.231 1.00 96.94 77 TRP A N 1
ATOM 568 C CA . TRP A 1 77 ? -1.374 -17.264 -13.700 1.00 96.94 77 TRP A CA 1
ATOM 569 C C . TRP A 1 77 ? -1.077 -16.341 -12.498 1.00 96.94 77 TRP A C 1
ATOM 571 O O . TRP A 1 77 ? -1.770 -16.457 -11.486 1.00 96.94 77 TRP A O 1
ATOM 581 N N . PRO A 1 78 ? -0.074 -15.442 -12.562 1.00 96.19 78 PRO A N 1
ATOM 582 C CA . PRO A 1 78 ? 0.783 -15.089 -13.703 1.00 96.19 78 PRO A CA 1
ATOM 583 C C . PRO A 1 78 ? 2.105 -15.884 -13.779 1.00 96.19 78 PRO A C 1
ATOM 585 O O . PRO A 1 78 ? 3.072 -15.433 -14.388 1.00 96.19 78 PRO A O 1
ATOM 588 N N . GLY A 1 79 ? 2.178 -17.064 -13.159 1.00 96.62 79 GLY A N 1
ATOM 589 C CA . GLY A 1 79 ? 3.350 -17.949 -13.186 1.00 96.62 79 GLY A CA 1
ATOM 590 C C . GLY A 1 79 ? 4.265 -17.831 -11.965 1.00 96.62 79 GLY A C 1
ATOM 591 O O . GLY A 1 79 ? 5.302 -18.495 -11.893 1.00 96.62 79 GLY A O 1
ATOM 592 N N . PHE A 1 80 ? 3.891 -17.012 -10.981 1.00 97.00 80 PHE A N 1
ATOM 593 C CA . PHE A 1 80 ? 4.608 -16.898 -9.716 1.00 97.00 80 PHE A CA 1
ATOM 594 C C . PHE A 1 80 ? 3.657 -16.776 -8.530 1.00 97.00 80 PHE A C 1
ATOM 596 O O . PHE A 1 80 ? 2.519 -16.337 -8.660 1.00 97.00 80 PHE A O 1
ATOM 603 N N . ALA A 1 81 ? 4.184 -17.121 -7.365 1.00 97.44 81 ALA A N 1
ATOM 604 C CA . ALA A 1 81 ? 3.561 -17.012 -6.061 1.00 97.44 81 ALA A CA 1
ATOM 605 C C .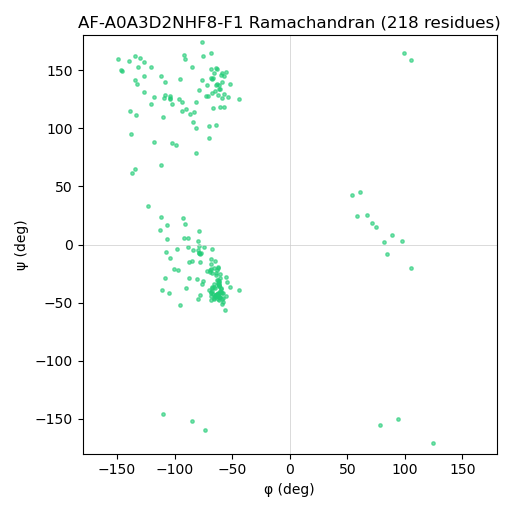 ALA A 1 81 ? 4.561 -16.402 -5.056 1.00 97.44 81 ALA A C 1
ATOM 607 O O . ALA A 1 81 ? 5.780 -16.427 -5.292 1.00 97.44 81 ALA A O 1
ATOM 608 N N . PRO A 1 82 ? 4.083 -15.883 -3.915 1.00 97.06 82 PRO A N 1
ATOM 609 C CA . PRO A 1 82 ? 4.937 -15.373 -2.854 1.00 97.06 82 PRO A CA 1
ATOM 610 C C . PRO A 1 82 ? 5.837 -16.484 -2.315 1.00 97.06 82 PRO A C 1
ATOM 612 O O . PRO A 1 82 ? 5.373 -17.595 -2.015 1.00 97.06 82 PRO A O 1
ATOM 615 N N . GLY A 1 83 ? 7.122 -16.170 -2.163 1.00 95.75 83 GLY A N 1
ATOM 616 C CA . GLY A 1 83 ? 8.089 -17.035 -1.501 1.00 95.75 83 GLY A CA 1
ATOM 617 C C . GLY A 1 83 ? 7.906 -17.059 0.020 1.00 95.75 83 GLY A C 1
ATOM 618 O O . GLY A 1 83 ? 6.826 -16.775 0.541 1.00 95.75 83 GLY A O 1
ATOM 619 N N . ARG A 1 84 ? 8.952 -17.450 0.752 1.00 95.38 84 ARG A N 1
ATOM 620 C CA . ARG A 1 84 ? 8.909 -17.621 2.219 1.00 95.38 84 ARG A CA 1
ATOM 621 C C . ARG A 1 84 ? 9.589 -16.495 2.992 1.00 95.38 84 ARG A C 1
ATOM 623 O O . ARG A 1 84 ? 9.499 -16.472 4.218 1.00 95.38 84 ARG A O 1
ATOM 630 N N . ILE A 1 85 ? 10.337 -15.636 2.312 1.00 95.38 85 ILE A N 1
ATOM 631 C CA . ILE A 1 85 ? 11.283 -14.697 2.905 1.00 95.38 85 ILE A CA 1
ATOM 632 C C . ILE A 1 85 ? 11.072 -13.315 2.284 1.00 95.38 85 ILE A C 1
ATOM 634 O O . ILE A 1 85 ? 10.945 -13.188 1.074 1.00 95.38 85 ILE A O 1
ATOM 638 N N . GLY A 1 86 ? 11.113 -12.269 3.106 1.00 96.00 86 GLY A N 1
ATOM 639 C CA . GLY A 1 86 ? 11.101 -10.880 2.650 1.00 96.00 86 GLY A CA 1
ATOM 640 C C . GLY A 1 86 ? 9.787 -10.147 2.861 1.00 96.00 86 GLY A C 1
ATOM 641 O O . GLY A 1 86 ? 8.729 -10.749 3.041 1.00 96.00 86 GLY A O 1
ATOM 642 N N . VAL A 1 87 ? 9.893 -8.819 2.875 1.00 95.50 87 VAL A N 1
ATOM 643 C CA . VAL A 1 87 ? 8.816 -7.917 3.308 1.00 95.50 87 VAL A CA 1
ATOM 644 C C . VAL A 1 87 ? 7.632 -7.946 2.347 1.00 95.50 87 VAL A C 1
ATOM 646 O O . VAL A 1 87 ? 6.498 -7.982 2.796 1.00 95.50 87 VAL A O 1
ATOM 649 N N . GLY A 1 88 ? 7.865 -7.995 1.036 1.00 94.69 88 GLY A N 1
ATOM 650 C CA . GLY A 1 88 ? 6.785 -8.025 0.047 1.00 94.69 88 GLY A CA 1
ATOM 651 C C . GLY A 1 88 ? 5.909 -9.270 0.177 1.00 94.69 88 GLY A C 1
ATOM 652 O O . GLY A 1 88 ? 4.700 -9.201 -0.016 1.00 94.69 88 GLY A O 1
ATOM 653 N N . ASN A 1 89 ? 6.492 -10.404 0.576 1.00 96.50 89 ASN A N 1
ATOM 654 C CA . ASN A 1 89 ? 5.741 -11.642 0.760 1.00 96.50 89 ASN A CA 1
ATOM 655 C C . ASN A 1 89 ? 4.795 -11.595 1.959 1.00 96.50 89 ASN A C 1
ATOM 657 O O . ASN A 1 89 ? 3.811 -12.326 1.951 1.00 96.50 89 ASN A O 1
ATOM 661 N N . THR A 1 90 ? 5.036 -10.745 2.965 1.00 94.56 90 THR A N 1
ATOM 662 C CA . THR A 1 90 ? 4.180 -10.707 4.161 1.00 94.56 90 THR A CA 1
ATOM 663 C C . THR A 1 90 ? 2.757 -10.273 3.839 1.00 94.56 90 THR A C 1
ATOM 665 O O . THR A 1 90 ? 1.857 -10.670 4.559 1.00 94.56 90 THR A O 1
ATOM 668 N N . LEU A 1 91 ? 2.543 -9.532 2.749 1.00 90.69 91 LEU A N 1
ATOM 669 C CA . LEU A 1 91 ? 1.224 -9.060 2.322 1.00 90.69 91 LEU A CA 1
ATOM 670 C C . LEU A 1 91 ? 0.374 -10.143 1.640 1.00 90.69 91 LEU A C 1
ATOM 672 O O . LEU A 1 91 ? -0.796 -9.905 1.354 1.00 90.69 91 LEU A O 1
ATOM 676 N N . ALA A 1 92 ? 0.934 -11.322 1.359 1.00 94.44 92 ALA A N 1
ATOM 677 C CA . ALA A 1 92 ? 0.172 -12.406 0.754 1.00 94.44 92 ALA A CA 1
ATOM 678 C C . ALA A 1 92 ? -0.884 -12.977 1.725 1.00 94.44 92 ALA A C 1
ATOM 680 O O . ALA A 1 92 ? -0.574 -13.148 2.911 1.00 94.44 92 ALA A O 1
ATOM 681 N N . PRO A 1 93 ? -2.081 -13.366 1.238 1.00 92.12 93 PRO A N 1
ATOM 682 C CA . PRO A 1 93 ? -3.163 -13.891 2.076 1.00 92.12 93 PRO A CA 1
ATOM 683 C C . PRO A 1 93 ? -2.768 -15.040 3.016 1.00 92.12 93 PRO A C 1
ATOM 685 O O . PRO A 1 93 ? -3.228 -15.083 4.159 1.00 92.12 93 PRO A O 1
ATOM 688 N N . LYS A 1 94 ? -1.877 -15.950 2.597 1.00 92.00 94 LYS A N 1
ATOM 689 C CA . LYS A 1 94 ? -1.390 -17.052 3.448 1.00 92.00 94 LYS A CA 1
ATOM 690 C C . LYS A 1 94 ? -0.565 -16.601 4.653 1.00 92.00 94 LYS A C 1
ATOM 692 O O . LYS A 1 94 ? -0.394 -17.384 5.586 1.00 92.00 94 LYS A O 1
ATOM 697 N N . TYR A 1 95 ? -0.014 -15.388 4.627 1.00 93.38 95 TYR A N 1
ATOM 698 C CA . TYR A 1 95 ? 0.809 -14.834 5.706 1.00 93.38 95 TYR A CA 1
ATOM 699 C C . TYR A 1 95 ? 0.111 -13.721 6.481 1.00 93.38 95 TYR A C 1
ATOM 701 O O . TYR A 1 95 ? 0.383 -13.563 7.672 1.00 93.38 95 TYR A O 1
ATOM 709 N N . PHE A 1 96 ? -0.788 -12.977 5.839 1.00 92.94 96 PHE A N 1
ATOM 710 C CA . PHE A 1 96 ? -1.464 -11.847 6.451 1.00 92.94 96 PHE A CA 1
ATOM 711 C C . PHE A 1 96 ? -2.960 -11.877 6.176 1.00 92.94 96 PHE A C 1
ATOM 713 O O . PHE A 1 96 ? -3.430 -11.647 5.066 1.00 92.94 96 PHE A O 1
ATOM 720 N N . ASN A 1 97 ? -3.711 -12.122 7.246 1.00 92.88 97 ASN A N 1
ATOM 721 C CA . ASN A 1 97 ? -5.148 -11.940 7.280 1.00 92.88 97 ASN A CA 1
ATOM 722 C C . ASN A 1 97 ? -5.526 -11.318 8.626 1.00 92.88 97 ASN A C 1
ATOM 724 O O . ASN A 1 97 ? -5.347 -11.929 9.680 1.00 92.88 97 ASN A O 1
ATOM 728 N N . VAL A 1 98 ? -6.046 -10.096 8.568 1.00 93.38 98 VAL A N 1
ATOM 729 C CA . VAL A 1 98 ? -6.483 -9.327 9.738 1.00 93.38 98 VAL A CA 1
ATOM 730 C C . VAL A 1 98 ? -7.996 -9.125 9.771 1.00 93.38 98 VAL A C 1
ATOM 732 O O . VAL A 1 98 ? -8.482 -8.355 10.589 1.00 93.38 98 VAL A O 1
ATOM 735 N N . SER A 1 99 ? -8.777 -9.827 8.943 1.00 95.25 99 SER A N 1
ATOM 736 C CA . SER A 1 99 ? -10.244 -9.713 8.969 1.00 95.25 99 SER A CA 1
ATOM 737 C C . SER A 1 99 ? -10.846 -10.159 10.310 1.00 95.25 99 SER A C 1
ATOM 739 O O . SER A 1 99 ? -11.942 -9.740 10.670 1.00 95.25 99 SER A O 1
ATOM 741 N N . SER A 1 100 ? -10.109 -10.954 11.092 1.00 94.88 100 SER A N 1
ATOM 742 C CA . SER A 1 100 ? -10.491 -11.409 12.435 1.00 94.88 100 SER A CA 1
ATOM 743 C C . SER A 1 100 ? -10.540 -10.299 13.491 1.00 94.88 100 SER A C 1
ATOM 745 O O . SER A 1 100 ? -10.987 -10.546 14.611 1.00 94.88 100 SER A O 1
ATOM 747 N N . ILE A 1 101 ? -10.166 -9.052 13.165 1.00 96.94 101 ILE A N 1
ATOM 748 C CA . ILE A 1 101 ? -10.435 -7.906 14.053 1.00 96.94 101 ILE A CA 1
ATOM 749 C C . ILE A 1 101 ? -11.934 -7.791 14.395 1.00 96.94 101 ILE A C 1
ATOM 751 O O . ILE A 1 101 ? -12.301 -7.343 15.487 1.00 96.94 101 ILE A O 1
ATOM 755 N N . VAL A 1 102 ? -12.811 -8.262 13.500 1.00 98.12 102 VAL A N 1
ATOM 756 C CA . VAL A 1 102 ? -14.268 -8.328 13.695 1.00 98.12 102 VAL A CA 1
ATOM 757 C C . VAL A 1 102 ? -14.662 -9.244 14.860 1.00 98.12 102 VAL A C 1
ATOM 759 O O . VAL A 1 102 ? -15.716 -9.036 15.455 1.00 98.12 102 VAL A O 1
ATOM 762 N N . ASP A 1 103 ? -13.792 -10.154 15.298 1.00 97.31 103 ASP A N 1
ATOM 763 C CA . ASP A 1 103 ? -14.071 -11.109 16.378 1.00 97.31 103 ASP A CA 1
ATOM 764 C C . ASP A 1 103 ? -13.520 -10.674 17.748 1.00 97.31 103 ASP A C 1
ATOM 766 O O . ASP A 1 103 ? -13.759 -11.341 18.753 1.00 97.31 103 ASP A O 1
ATOM 770 N N . LEU A 1 104 ? -12.788 -9.552 17.827 1.00 97.25 104 LEU A N 1
ATOM 771 C CA . LEU A 1 104 ? -12.228 -9.067 19.095 1.00 97.25 104 LEU A CA 1
ATOM 772 C C . LEU A 1 104 ? -13.325 -8.840 20.148 1.00 97.25 104 LEU A C 1
ATOM 774 O O . LEU A 1 104 ? -14.294 -8.133 19.876 1.00 97.25 104 LEU A O 1
ATOM 778 N N . GLU A 1 105 ? -13.143 -9.382 21.357 1.00 96.75 105 GLU A N 1
ATOM 779 C CA . GLU A 1 105 ? -14.069 -9.179 22.485 1.00 96.75 105 GLU A CA 1
ATOM 780 C C . GLU A 1 105 ? -14.111 -7.706 22.915 1.00 96.75 105 GLU A C 1
ATOM 782 O O . GLU A 1 105 ? -15.178 -7.139 23.145 1.00 96.75 105 GLU A O 1
ATOM 787 N N 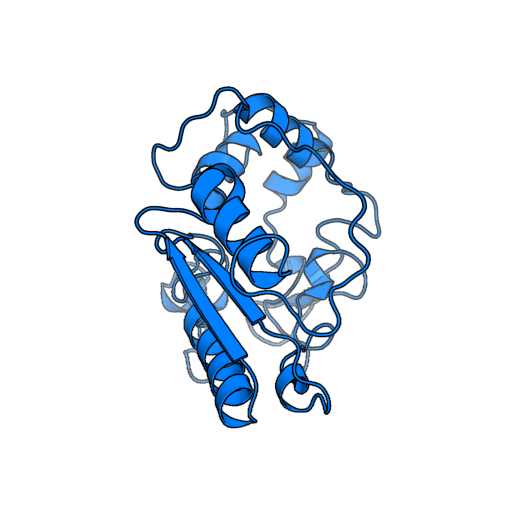. GLN A 1 106 ? -12.939 -7.070 22.986 1.00 96.75 106 GLN A N 1
ATOM 788 C CA . GLN A 1 106 ? -12.817 -5.631 23.195 1.00 96.75 106 GLN A CA 1
ATOM 789 C C . GLN A 1 106 ? -12.637 -4.949 21.843 1.00 96.75 106 GLN A C 1
ATOM 791 O O . GLN A 1 106 ? -11.721 -5.290 21.099 1.00 96.75 106 GLN A O 1
ATOM 796 N N . LYS A 1 107 ? -13.498 -3.974 21.545 1.00 96.31 107 LYS A N 1
ATOM 797 C CA . LYS A 1 107 ? -13.489 -3.221 20.291 1.00 96.31 107 LYS A CA 1
ATOM 798 C C . LYS A 1 107 ? -12.779 -1.872 20.463 1.00 96.31 107 LYS A C 1
ATOM 800 O O . LYS A 1 107 ? -13.462 -0.885 20.745 1.00 96.31 107 LYS A O 1
ATOM 805 N N . PRO A 1 108 ? -11.438 -1.777 20.332 1.00 96.12 108 PRO A N 1
ATOM 806 C CA . PRO A 1 108 ? -10.791 -0.469 20.291 1.00 96.12 108 PRO A CA 1
ATOM 807 C C . PRO A 1 108 ? -11.375 0.370 19.140 1.00 96.12 108 PRO A C 1
ATOM 809 O O . PRO A 1 108 ? -11.734 -0.192 18.100 1.00 96.12 108 PRO A O 1
ATOM 812 N N . PRO A 1 109 ? -11.505 1.697 19.294 1.00 96.88 109 PRO A N 1
ATOM 813 C CA . PRO A 1 109 ? -11.958 2.537 18.195 1.00 96.88 109 PRO A CA 1
ATOM 814 C C . PRO A 1 109 ? -10.949 2.467 17.041 1.00 96.88 109 PRO A C 1
ATOM 816 O O . PRO A 1 109 ? -9.737 2.496 17.263 1.00 96.88 109 PRO A O 1
ATOM 819 N N . ILE A 1 110 ? -11.453 2.373 15.813 1.00 97.94 110 ILE A N 1
ATOM 820 C CA . ILE A 1 110 ? -10.646 2.364 14.593 1.00 97.94 110 ILE A CA 1
ATOM 821 C C . ILE A 1 110 ? -10.838 3.697 13.874 1.00 97.94 110 ILE A C 1
ATOM 823 O O . ILE A 1 110 ? -11.963 4.113 13.606 1.00 97.94 110 ILE A O 1
ATOM 827 N N . LEU A 1 111 ? -9.729 4.346 13.530 1.00 98.25 111 LEU A N 1
ATOM 828 C CA . LEU A 1 111 ? -9.693 5.440 12.566 1.00 98.25 111 LEU A CA 1
ATOM 829 C C . LEU A 1 111 ? -8.990 4.943 11.307 1.00 98.25 111 LEU A C 1
ATOM 831 O O . LEU A 1 111 ? -7.846 4.493 11.382 1.00 98.25 111 LEU A O 1
ATOM 835 N N . TRP A 1 112 ? -9.641 5.082 10.161 1.00 98.38 112 TRP A N 1
ATOM 836 C CA . TRP A 1 112 ? -9.025 4.863 8.861 1.00 98.38 112 TRP A CA 1
ATOM 837 C C . TRP A 1 112 ? -8.871 6.201 8.141 1.00 98.38 112 TRP A C 1
ATOM 839 O O . TRP A 1 112 ? -9.861 6.820 7.758 1.00 98.38 112 TRP A O 1
ATOM 849 N N . VAL A 1 113 ? -7.626 6.665 8.004 1.00 98.50 113 VAL A N 1
ATOM 850 C CA . VAL A 1 113 ? -7.284 7.884 7.258 1.00 98.50 113 VAL A CA 1
ATOM 851 C C . VAL A 1 113 ? -6.674 7.480 5.928 1.00 98.50 113 VAL A C 1
ATOM 853 O O . VAL A 1 113 ? -5.689 6.742 5.914 1.00 98.50 113 VAL A O 1
ATOM 856 N N . HIS A 1 114 ? -7.229 7.974 4.828 1.00 98.25 114 HIS A N 1
ATOM 857 C CA . HIS A 1 114 ? -6.720 7.708 3.484 1.00 98.25 114 HIS A CA 1
ATOM 858 C C . HIS A 1 114 ? -6.994 8.888 2.553 1.00 98.25 114 HIS A C 1
ATOM 860 O O . HIS A 1 114 ? -7.822 9.751 2.854 1.00 98.25 114 HIS A O 1
ATOM 866 N N . GLY A 1 115 ? -6.245 8.954 1.459 1.00 98.00 115 GLY A N 1
ATOM 867 C CA . GLY A 1 115 ? -6.481 9.907 0.387 1.00 98.00 115 GLY A CA 1
ATOM 868 C C . GLY A 1 115 ? -7.321 9.285 -0.726 1.00 98.00 115 GLY A C 1
ATOM 869 O O . GLY A 1 115 ? -7.143 8.115 -1.057 1.00 98.00 115 GLY A O 1
ATOM 870 N N . ASP A 1 116 ? -8.229 10.054 -1.322 1.00 96.69 116 ASP A N 1
ATOM 871 C CA . ASP A 1 116 ? -9.070 9.562 -2.424 1.00 96.69 116 ASP A CA 1
ATOM 872 C C . ASP A 1 116 ? -8.360 9.528 -3.793 1.00 96.69 116 ASP A C 1
ATOM 874 O O . ASP A 1 116 ? -8.901 8.981 -4.756 1.00 96.69 116 ASP A O 1
ATOM 878 N N . ALA A 1 117 ? -7.141 10.071 -3.871 1.00 97.06 117 ALA A N 1
ATOM 879 C CA . ALA A 1 117 ? -6.254 10.028 -5.029 1.00 97.06 117 ALA A CA 1
ATOM 880 C C . ALA A 1 117 ? -5.066 9.062 -4.827 1.00 97.06 117 ALA A C 1
ATOM 882 O O . ALA A 1 117 ? -4.073 9.146 -5.552 1.00 97.06 117 ALA A O 1
ATOM 883 N N . ASP A 1 118 ? -5.144 8.152 -3.848 1.00 97.81 118 ASP A N 1
ATOM 884 C CA . ASP A 1 118 ? -4.153 7.096 -3.619 1.00 97.81 118 ASP A CA 1
ATOM 885 C C . ASP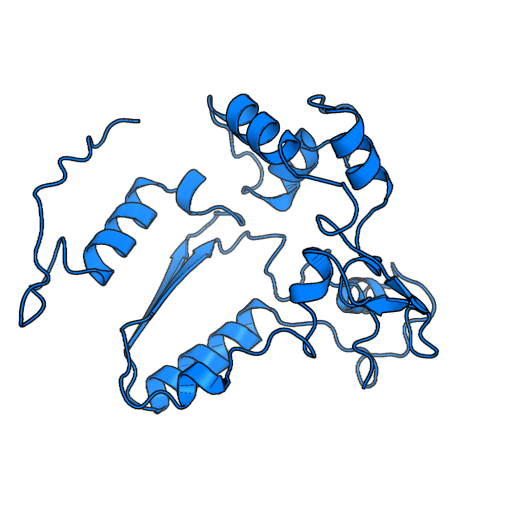 A 1 118 ? -4.048 6.160 -4.840 1.00 97.81 118 ASP A C 1
ATOM 887 O O . ASP A 1 118 ? -5.011 5.503 -5.240 1.00 97.81 118 ASP A O 1
ATOM 891 N N . ALA A 1 119 ? -2.861 6.105 -5.450 1.00 95.19 119 ALA A N 1
ATOM 892 C CA . ALA A 1 119 ? -2.583 5.263 -6.614 1.00 95.19 119 ALA A CA 1
ATOM 893 C C . ALA A 1 119 ? -2.136 3.834 -6.244 1.00 95.19 119 ALA A C 1
ATOM 895 O O . ALA A 1 119 ? -2.114 2.952 -7.107 1.00 95.19 119 ALA A O 1
ATOM 896 N N . VAL A 1 120 ? -1.754 3.604 -4.986 1.00 95.69 120 VAL A N 1
ATOM 897 C CA . VAL A 1 120 ? -1.208 2.338 -4.481 1.00 95.69 120 VAL A CA 1
ATOM 898 C C . VAL A 1 120 ? -2.316 1.496 -3.860 1.00 95.69 120 VAL A C 1
ATOM 900 O O . VAL A 1 120 ? -2.481 0.345 -4.266 1.00 95.69 120 VAL A O 1
ATOM 903 N N . VAL A 1 121 ? -3.094 2.059 -2.931 1.00 96.44 121 VAL A N 1
ATOM 904 C CA . VAL A 1 121 ? -4.235 1.386 -2.288 1.00 96.44 121 VAL A CA 1
ATOM 905 C C . VAL A 1 121 ? -5.529 1.893 -2.913 1.00 96.44 121 VAL A C 1
ATOM 907 O O . VAL A 1 121 ? -6.146 2.846 -2.451 1.00 96.44 121 VAL A O 1
ATOM 910 N N . SER A 1 122 ? -5.934 1.234 -3.997 1.00 96.25 122 SER A N 1
ATOM 911 C CA . SER A 1 122 ? -7.089 1.610 -4.813 1.00 96.25 122 SER A CA 1
ATOM 912 C C . SER A 1 122 ? -7.773 0.375 -5.388 1.00 96.25 122 SER A C 1
ATOM 914 O O . SER A 1 122 ? -7.112 -0.620 -5.684 1.00 96.25 122 SER A O 1
ATOM 916 N N . ASP A 1 123 ? -9.086 0.458 -5.614 1.00 96.62 123 ASP A N 1
ATOM 917 C CA . ASP A 1 123 ? -9.845 -0.580 -6.327 1.00 96.62 123 ASP A CA 1
ATOM 918 C C . ASP A 1 123 ? -9.420 -0.719 -7.804 1.00 96.62 123 ASP A C 1
ATOM 920 O O . ASP A 1 123 ? -9.756 -1.700 -8.462 1.00 96.62 123 ASP A O 1
ATOM 924 N N . ALA A 1 124 ? -8.672 0.260 -8.322 1.00 94.94 124 ALA A N 1
ATOM 925 C CA . ALA A 1 124 ? -8.076 0.264 -9.656 1.00 94.94 124 ALA A CA 1
ATOM 926 C C . ALA A 1 124 ? -6.548 0.449 -9.593 1.00 94.94 124 ALA A C 1
ATOM 928 O O . ALA A 1 124 ? -5.950 1.120 -10.437 1.00 94.94 124 ALA A O 1
ATOM 929 N N . SER A 1 125 ? -5.906 -0.083 -8.547 1.00 95.44 125 SER A N 1
ATOM 930 C CA . SER A 1 125 ? -4.460 0.047 -8.366 1.00 95.44 125 SER A CA 1
ATOM 931 C C . SER A 1 125 ? -3.693 -0.621 -9.506 1.00 95.44 125 SER A C 1
ATOM 933 O O . SER A 1 125 ? -3.859 -1.807 -9.785 1.00 95.44 125 SER A O 1
ATOM 935 N N . PHE A 1 126 ? -2.759 0.116 -10.109 1.00 92.81 126 PHE A N 1
ATOM 936 C CA . PHE A 1 126 ? -1.808 -0.436 -11.082 1.00 92.81 126 PHE A CA 1
ATOM 937 C C . PHE A 1 126 ? -0.711 -1.285 -10.416 1.00 92.81 126 PHE A C 1
ATOM 939 O O . PHE A 1 126 ? 0.126 -1.855 -11.113 1.00 92.81 126 PHE A O 1
ATOM 946 N N . SER A 1 127 ? -0.710 -1.382 -9.082 1.00 92.06 127 SER A N 1
ATOM 947 C CA . SER A 1 127 ? 0.137 -2.326 -8.343 1.00 92.06 127 SER A CA 1
ATOM 948 C C . SER A 1 127 ? -0.502 -3.714 -8.219 1.00 92.06 127 SER A C 1
ATOM 950 O O . SER A 1 127 ? 0.195 -4.667 -7.878 1.00 92.06 127 SER A O 1
ATOM 952 N N . ASP A 1 128 ? -1.804 -3.853 -8.503 1.00 95.19 128 ASP A N 1
ATOM 953 C CA . ASP A 1 128 ? -2.467 -5.155 -8.564 1.00 95.19 128 ASP A CA 1
ATOM 954 C C . ASP A 1 128 ? -2.258 -5.799 -9.937 1.00 95.19 128 ASP A C 1
ATOM 956 O O . ASP A 1 128 ? -2.763 -5.337 -10.964 1.00 95.19 128 ASP A O 1
ATOM 960 N N . ILE A 1 129 ? -1.529 -6.915 -9.950 1.00 95.50 129 ILE A N 1
ATOM 961 C CA . ILE A 1 129 ? -1.248 -7.641 -11.184 1.00 95.50 129 ILE A CA 1
ATOM 962 C C . ILE A 1 129 ? -2.529 -8.143 -11.854 1.00 95.50 129 ILE A C 1
ATOM 964 O O . ILE A 1 129 ? -2.599 -8.128 -13.081 1.00 95.50 129 ILE A O 1
ATOM 968 N N . ASN A 1 130 ? -3.558 -8.513 -11.085 1.00 95.69 130 ASN A N 1
ATOM 969 C CA . ASN A 1 130 ? -4.833 -8.984 -11.625 1.00 95.69 130 ASN A CA 1
ATOM 970 C C . ASN A 1 130 ? -5.583 -7.851 -12.335 1.00 95.69 130 ASN A C 1
ATOM 972 O O . ASN A 1 130 ? -6.077 -8.051 -13.445 1.00 95.69 130 ASN A O 1
ATOM 976 N N . HIS A 1 131 ? -5.587 -6.643 -11.761 1.00 96.88 131 HIS A N 1
ATOM 977 C CA . HIS A 1 131 ? -6.087 -5.443 -12.430 1.00 96.88 131 HIS A CA 1
ATOM 978 C C . HIS A 1 131 ? -5.343 -5.164 -13.746 1.00 96.88 131 HIS A C 1
ATOM 980 O O . HIS A 1 131 ? -5.974 -4.947 -14.783 1.00 96.88 131 HIS A O 1
ATOM 986 N N . LEU A 1 132 ? -4.007 -5.251 -13.753 1.00 96.50 132 LEU A N 1
ATOM 987 C CA . LEU A 1 132 ? -3.219 -5.108 -14.985 1.00 96.50 132 LEU A CA 1
ATOM 988 C C . LEU A 1 132 ? -3.547 -6.193 -16.027 1.00 96.50 132 LEU A C 1
ATOM 990 O O . LEU A 1 132 ? -3.548 -5.912 -17.228 1.00 96.50 132 LEU A O 1
ATOM 994 N N . GLY A 1 133 ? -3.834 -7.420 -15.586 1.00 96.88 133 GLY A N 1
ATOM 995 C CA . GLY A 1 133 ? -4.315 -8.510 -16.435 1.00 96.88 133 GLY A CA 1
ATOM 996 C C . GLY A 1 133 ? -5.669 -8.194 -17.075 1.00 96.88 133 GLY A C 1
ATOM 997 O O . GLY A 1 133 ? -5.814 -8.310 -18.292 1.00 96.88 133 GLY A O 1
ATOM 998 N N . ALA A 1 134 ? -6.624 -7.690 -16.289 1.00 96.69 134 ALA A N 1
ATOM 999 C CA . ALA A 1 134 ? -7.941 -7.267 -16.771 1.00 96.69 134 ALA A CA 1
ATOM 1000 C C . ALA A 1 134 ? -7.872 -6.122 -17.799 1.00 96.69 134 ALA A C 1
ATOM 1002 O O . ALA A 1 134 ? -8.684 -6.061 -18.724 1.00 96.69 134 ALA A O 1
ATOM 1003 N N . LEU A 1 135 ? -6.874 -5.241 -17.681 1.00 97.25 135 LEU A N 1
ATOM 1004 C CA . LEU A 1 135 ? -6.588 -4.181 -18.655 1.00 97.25 135 LEU A CA 1
ATOM 1005 C C . LEU A 1 135 ? -5.811 -4.666 -19.895 1.00 97.25 135 LEU A C 1
ATOM 1007 O O . LEU A 1 135 ? -5.578 -3.881 -20.816 1.00 97.25 135 LEU A O 1
ATOM 1011 N N . GLY A 1 136 ? -5.394 -5.936 -19.938 1.00 96.38 136 GLY A N 1
ATOM 1012 C CA . GLY A 1 136 ? -4.610 -6.515 -21.033 1.00 96.38 136 GLY A CA 1
ATOM 1013 C C . GLY A 1 136 ? -3.137 -6.092 -21.056 1.00 96.38 136 GLY A C 1
ATOM 1014 O O . GLY A 1 136 ? -2.467 -6.271 -22.073 1.00 96.38 136 GLY A O 1
ATOM 1015 N N . ILE A 1 137 ? -2.627 -5.518 -19.962 1.00 96.62 137 ILE A N 1
ATOM 1016 C CA . ILE A 1 137 ? -1.220 -5.114 -19.822 1.00 96.62 137 ILE A CA 1
ATOM 1017 C C . ILE A 1 137 ? -0.349 -6.339 -19.531 1.00 96.62 137 ILE A C 1
ATOM 1019 O O . ILE A 1 137 ? 0.722 -6.490 -20.123 1.00 96.62 137 ILE A O 1
ATOM 1023 N N . VAL A 1 138 ? -0.812 -7.223 -18.642 1.00 95.69 138 VAL A N 1
ATOM 1024 C CA . VAL A 1 138 ? -0.166 -8.517 -18.387 1.00 95.69 138 VAL A CA 1
ATOM 1025 C C . VAL A 1 138 ? -0.836 -9.573 -19.272 1.00 95.69 138 VAL A C 1
ATOM 1027 O O . VAL A 1 138 ? -2.058 -9.723 -19.207 1.00 95.69 138 VAL A O 1
ATOM 1030 N N . PRO A 1 139 ? -0.076 -10.285 -20.123 1.00 95.38 139 PRO A N 1
ATOM 1031 C CA . PRO A 1 139 ? -0.640 -11.224 -21.085 1.00 95.38 139 PRO A CA 1
ATOM 1032 C C . PRO A 1 139 ? -1.262 -12.454 -20.413 1.00 95.38 139 PRO A C 1
ATOM 1034 O O . PRO A 1 139 ? -1.002 -12.759 -19.248 1.00 95.38 139 PRO A O 1
ATOM 1037 N N . ASP A 1 140 ? -2.066 -13.179 -21.193 1.00 96.69 140 ASP A N 1
ATOM 1038 C CA . ASP A 1 140 ? -2.629 -14.491 -20.847 1.00 96.69 140 ASP A CA 1
ATOM 1039 C C . ASP A 1 140 ? -3.491 -14.519 -19.569 1.00 96.69 140 ASP A C 1
ATOM 1041 O O . ASP A 1 140 ? -3.649 -15.570 -18.946 1.00 96.69 140 ASP A O 1
ATOM 1045 N N . TRP A 1 141 ? -4.070 -13.375 -19.182 1.00 97.94 141 TRP A N 1
ATOM 1046 C CA . TRP A 1 141 ? -4.969 -13.277 -18.031 1.00 97.94 141 TRP A CA 1
ATOM 1047 C C . TRP A 1 141 ? -6.187 -14.20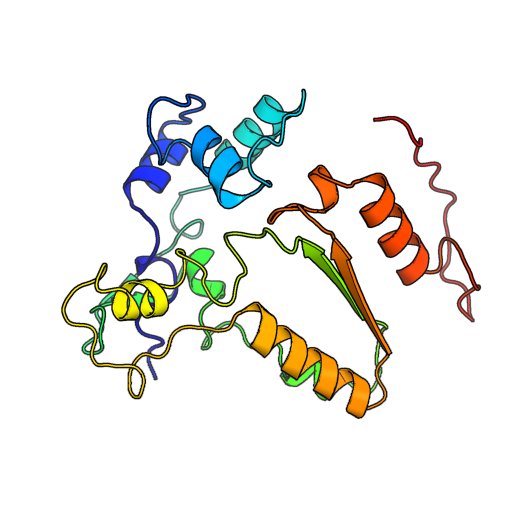9 -18.199 1.00 97.94 141 TRP A C 1
ATOM 1049 O O . TRP A 1 141 ? -6.884 -14.125 -19.215 1.00 97.94 141 TRP A O 1
ATOM 1059 N N . PRO A 1 142 ? -6.471 -15.097 -17.226 1.00 97.62 142 PRO A N 1
ATOM 1060 C CA . PRO A 1 142 ? -7.462 -16.165 -17.381 1.00 97.62 142 PRO A CA 1
ATOM 1061 C C . PRO A 1 142 ? -8.917 -15.695 -17.228 1.00 97.62 142 PRO A C 1
ATOM 1063 O O . PRO A 1 142 ? -9.835 -16.502 -17.369 1.00 97.62 142 PRO A O 1
ATOM 1066 N N . GLY A 1 143 ? -9.136 -14.407 -16.956 1.00 97.38 143 GLY A N 1
ATOM 1067 C CA . GLY A 1 143 ? -10.453 -13.823 -16.739 1.00 97.38 143 GLY A CA 1
ATOM 1068 C C . GLY A 1 143 ? -10.807 -13.643 -15.264 1.00 97.38 143 GLY A C 1
ATOM 1069 O O . GLY A 1 143 ? -10.188 -14.213 -14.363 1.00 97.38 143 GLY A O 1
ATOM 1070 N N . GLU A 1 144 ? -11.845 -12.842 -15.037 1.00 96.19 144 GLU A N 1
ATOM 1071 C CA . GLU A 1 144 ? -12.251 -12.347 -13.717 1.00 96.19 144 GLU A CA 1
ATOM 1072 C C . GLU A 1 144 ? -12.690 -13.452 -12.753 1.00 96.19 144 GLU A C 1
ATOM 1074 O O . GLU A 1 144 ? -12.463 -13.351 -11.555 1.00 96.19 144 GLU A O 1
ATOM 1079 N N . GLU A 1 145 ? -13.259 -14.544 -13.264 1.00 95.88 145 GLU A N 1
ATOM 1080 C CA . GLU A 1 145 ? -13.686 -15.669 -12.425 1.00 95.88 145 GLU A CA 1
ATOM 1081 C C . GLU A 1 145 ? -12.507 -16.413 -11.773 1.00 95.88 145 GLU A C 1
ATOM 1083 O O . GLU A 1 145 ? -12.688 -17.056 -10.740 1.00 95.88 145 GLU A O 1
ATOM 1088 N N . ILE A 1 146 ? -11.312 -16.347 -12.374 1.00 95.31 146 ILE A N 1
ATOM 1089 C CA . ILE A 1 146 ? -10.118 -17.081 -11.922 1.00 95.31 146 ILE A CA 1
ATOM 1090 C C . ILE A 1 146 ? -9.124 -16.147 -11.227 1.00 95.31 146 ILE A C 1
ATOM 1092 O O . ILE A 1 146 ? -8.542 -16.521 -10.212 1.00 95.31 146 ILE A O 1
ATOM 1096 N N . ALA A 1 147 ? -8.919 -14.950 -11.774 1.00 95.31 147 ALA A N 1
ATOM 1097 C CA . ALA A 1 147 ? -7.921 -13.991 -11.312 1.00 95.31 147 ALA A CA 1
ATOM 1098 C C . ALA A 1 147 ? -8.537 -12.579 -11.226 1.00 95.31 147 ALA A C 1
ATOM 1100 O O . ALA A 1 147 ? -8.175 -11.705 -12.017 1.00 95.31 147 ALA A O 1
ATOM 1101 N N . PRO A 1 148 ? -9.521 -12.349 -10.333 1.00 95.31 148 PRO A N 1
ATOM 1102 C CA . PRO A 1 148 ? -10.193 -11.057 -10.222 1.00 95.31 148 PRO A CA 1
ATOM 1103 C C . PRO A 1 148 ? -9.234 -9.965 -9.743 1.00 95.31 148 PRO A C 1
ATOM 1105 O O . PRO A 1 148 ? -8.336 -10.223 -8.940 1.00 95.31 148 PRO A O 1
ATOM 1108 N N . ALA A 1 149 ? -9.462 -8.733 -10.203 1.00 95.12 149 ALA A N 1
ATOM 1109 C CA . ALA A 1 149 ? -8.799 -7.561 -9.642 1.00 95.12 149 ALA A CA 1
ATOM 1110 C C . ALA A 1 149 ? -9.120 -7.427 -8.145 1.00 95.12 149 ALA A C 1
ATOM 1112 O O . ALA A 1 149 ? -10.218 -7.778 -7.708 1.00 95.12 149 ALA A O 1
ATOM 1113 N N . GLN A 1 150 ? -8.177 -6.909 -7.364 1.00 93.56 150 GLN A N 1
ATOM 1114 C CA . GLN A 1 150 ? -8.336 -6.699 -5.932 1.00 93.56 150 GLN A CA 1
ATOM 1115 C C . GLN A 1 150 ? -8.986 -5.333 -5.648 1.00 93.56 150 GLN A C 1
ATOM 1117 O O . GLN A 1 150 ? -8.330 -4.301 -5.811 1.00 93.56 150 GLN A O 1
ATOM 1122 N N . PRO A 1 151 ? -10.229 -5.286 -5.131 1.00 95.31 151 PRO A N 1
ATOM 1123 C CA . PRO A 1 151 ? -10.869 -4.032 -4.759 1.00 95.31 151 PRO A CA 1
ATOM 1124 C C . PRO A 1 151 ? -10.386 -3.577 -3.367 1.00 95.31 151 PRO A C 1
ATOM 1126 O O . PRO A 1 151 ? -11.052 -3.806 -2.356 1.00 95.31 151 PRO A O 1
ATOM 1129 N N . MET A 1 152 ? -9.188 -2.984 -3.293 1.00 96.25 152 MET A N 1
ATOM 1130 C CA . MET A 1 152 ? -8.477 -2.710 -2.034 1.00 96.25 152 MET A CA 1
ATOM 1131 C C . MET A 1 152 ? -9.224 -1.808 -1.037 1.00 96.25 152 MET A C 1
ATOM 1133 O O . MET A 1 152 ? -9.166 -2.037 0.176 1.00 96.25 152 MET A O 1
ATOM 1137 N N . VAL A 1 153 ? -9.920 -0.787 -1.526 1.00 97.62 153 VAL A N 1
ATOM 1138 C CA . VAL A 1 153 ? -10.679 0.170 -0.712 1.00 97.62 153 VAL A CA 1
ATOM 1139 C C . VAL A 1 153 ? -12.010 -0.455 -0.313 1.00 97.62 153 VAL A C 1
ATOM 1141 O O . VAL A 1 153 ? -12.371 -0.420 0.865 1.00 97.62 153 VAL A O 1
ATOM 1144 N N . SER A 1 154 ? -12.722 -1.071 -1.260 1.00 97.06 154 SER A N 1
ATOM 1145 C CA . SER A 1 154 ? -14.023 -1.690 -0.976 1.00 97.06 154 SER A CA 1
ATOM 1146 C C . SER A 1 154 ? -13.897 -2.868 -0.003 1.00 97.06 154 SER A C 1
ATOM 1148 O O . SER A 1 154 ? -14.620 -2.902 0.989 1.00 97.06 154 SER A O 1
ATOM 1150 N N . GLN A 1 155 ? -12.907 -3.755 -0.175 1.00 95.94 155 GLN A N 1
ATOM 1151 C CA . GLN A 1 155 ? -12.672 -4.863 0.766 1.00 95.94 155 GLN A CA 1
ATOM 1152 C C . GLN A 1 155 ? -12.332 -4.353 2.182 1.00 95.94 155 GLN A C 1
ATOM 1154 O O . GLN A 1 155 ? -12.717 -4.963 3.179 1.00 95.94 155 GLN A O 1
ATOM 1159 N N . THR A 1 156 ? -11.617 -3.223 2.286 1.00 97.06 156 THR A N 1
ATOM 1160 C CA . THR A 1 156 ? -11.288 -2.610 3.581 1.00 97.06 156 THR A CA 1
ATOM 1161 C C . THR A 1 156 ? -12.551 -2.064 4.239 1.00 97.06 156 THR A C 1
ATOM 1163 O O . THR A 1 156 ? -12.787 -2.324 5.420 1.00 97.06 156 THR A O 1
ATOM 1166 N N . ARG A 1 157 ? -13.407 -1.373 3.472 1.00 97.75 157 ARG A N 1
ATOM 1167 C CA . ARG A 1 157 ? -14.714 -0.904 3.952 1.00 97.75 157 ARG A CA 1
ATOM 1168 C C . ARG A 1 157 ? -15.606 -2.047 4.412 1.00 97.75 157 ARG A C 1
ATOM 1170 O O . ARG A 1 157 ? -16.221 -1.903 5.460 1.00 97.75 157 ARG A O 1
ATOM 1177 N N . ASP A 1 158 ? -15.634 -3.175 3.708 1.00 98.12 158 ASP A N 1
ATOM 1178 C CA . ASP A 1 158 ? -16.448 -4.332 4.099 1.00 98.12 158 ASP A CA 1
ATOM 1179 C C . ASP A 1 158 ? -16.036 -4.882 5.474 1.00 98.12 158 ASP A C 1
ATOM 1181 O O . ASP A 1 158 ? -16.887 -5.120 6.335 1.00 98.12 158 ASP A O 1
ATOM 1185 N N . VAL A 1 159 ? -14.729 -5.024 5.730 1.00 98.06 159 VAL A N 1
ATOM 1186 C CA . VAL A 1 159 ? -14.221 -5.469 7.041 1.00 98.06 159 VAL A CA 1
ATOM 1187 C C . VAL A 1 159 ? -14.533 -4.444 8.134 1.00 98.06 159 VAL A C 1
ATOM 1189 O O . VAL A 1 159 ? -14.953 -4.817 9.231 1.00 98.06 159 VAL A O 1
ATOM 1192 N N . LEU A 1 160 ? -14.348 -3.153 7.854 1.00 98.44 160 LEU A N 1
ATOM 1193 C CA . LEU A 1 160 ? -14.637 -2.084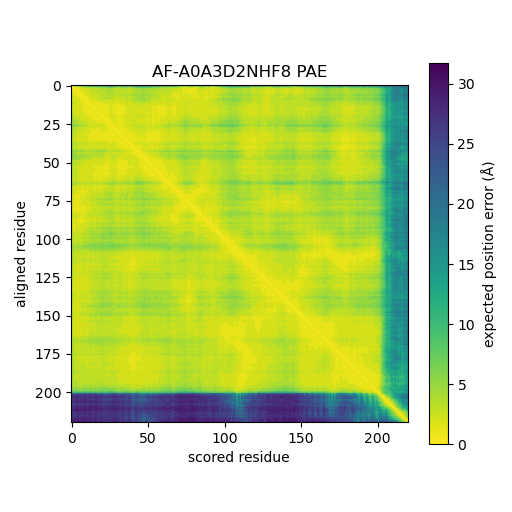 8.810 1.00 98.44 160 LEU A CA 1
ATOM 1194 C C . LEU A 1 160 ? -16.140 -1.957 9.104 1.00 98.44 160 LEU A C 1
ATOM 1196 O O . LEU A 1 160 ? -16.523 -1.747 10.255 1.00 98.44 160 LEU A O 1
ATOM 1200 N N . GLN A 1 161 ? -16.999 -2.149 8.104 1.00 98.50 161 GLN A N 1
ATOM 1201 C CA . GLN A 1 161 ? -18.446 -2.185 8.288 1.00 98.50 161 GLN A CA 1
ATOM 1202 C C . GLN A 1 161 ? -18.847 -3.388 9.144 1.00 98.50 161 GLN A C 1
ATOM 1204 O O . GLN A 1 161 ? -19.578 -3.219 10.116 1.00 98.50 161 GLN A O 1
ATOM 1209 N N . ALA A 1 162 ? -18.298 -4.575 8.872 1.00 98.56 162 ALA A N 1
ATOM 1210 C CA . ALA A 1 162 ? -18.525 -5.753 9.706 1.00 98.56 162 ALA A CA 1
ATOM 1211 C C . ALA A 1 162 ? -18.046 -5.539 11.156 1.00 98.56 162 ALA A C 1
ATOM 1213 O O . ALA A 1 162 ? -18.703 -5.968 12.106 1.00 98.56 162 ALA A O 1
ATOM 1214 N N . TYR A 1 163 ? -16.928 -4.832 11.350 1.00 98.69 163 TYR A N 1
ATOM 1215 C CA . TYR A 1 163 ? -16.434 -4.453 12.675 1.00 98.69 163 TYR A CA 1
ATOM 1216 C C . TYR A 1 163 ? -17.413 -3.525 13.412 1.00 98.69 163 TYR A C 1
ATOM 1218 O O . TYR A 1 163 ? -17.662 -3.721 14.605 1.00 98.69 163 TYR A O 1
ATOM 1226 N N . ALA A 1 164 ? -17.991 -2.543 12.713 1.00 98.38 164 ALA A N 1
ATOM 1227 C CA . ALA A 1 164 ? -19.005 -1.644 13.261 1.00 98.38 164 ALA A CA 1
ATOM 1228 C C . ALA A 1 164 ? -20.317 -2.379 13.589 1.00 98.38 164 ALA A C 1
ATOM 1230 O O . ALA A 1 164 ? -20.869 -2.199 14.677 1.00 98.38 164 ALA A O 1
ATOM 1231 N N . ASP A 1 165 ? -20.772 -3.271 12.706 1.00 98.31 165 ASP A N 1
ATOM 1232 C CA . ASP A 1 165 ? -21.965 -4.103 12.910 1.00 98.31 165 ASP A CA 1
ATOM 1233 C C . ASP A 1 165 ? -21.807 -5.044 14.118 1.00 98.31 165 ASP A C 1
ATOM 1235 O O . ASP A 1 165 ? -22.774 -5.327 14.829 1.00 98.31 165 ASP A O 1
ATOM 1239 N N . ALA A 1 166 ? -20.573 -5.468 14.412 1.00 98.12 166 ALA A N 1
ATOM 1240 C CA . ALA A 1 166 ? -20.203 -6.224 15.610 1.00 98.12 166 ALA A CA 1
ATOM 1241 C C . ALA A 1 166 ? -20.050 -5.355 16.882 1.00 98.12 166 ALA A C 1
ATOM 1243 O O . ALA A 1 166 ? -19.531 -5.825 17.898 1.00 98.12 166 ALA A O 1
ATOM 1244 N N . GLY A 1 167 ? -20.486 -4.091 16.849 1.00 97.81 167 GLY A N 1
ATOM 1245 C CA . GLY A 1 167 ? -20.477 -3.167 17.988 1.00 97.81 167 GLY A CA 1
ATOM 1246 C C . GLY A 1 167 ? -19.190 -2.355 18.151 1.00 97.81 167 GLY A C 1
ATOM 1247 O O . GLY A 1 167 ? -19.022 -1.678 19.168 1.00 97.81 167 GLY A O 1
ATOM 1248 N N . GLY A 1 168 ? -18.274 -2.420 17.183 1.00 98.19 168 GLY A N 1
ATOM 1249 C CA . GLY A 1 168 ? -17.086 -1.579 17.152 1.00 98.19 168 GLY A CA 1
ATOM 1250 C C . GLY A 1 168 ? -17.375 -0.139 16.734 1.00 98.19 168 GLY A C 1
ATOM 1251 O O . GLY A 1 168 ? -18.414 0.175 16.160 1.00 98.19 168 GLY A O 1
ATOM 1252 N N . GLN A 1 169 ? -16.434 0.759 17.023 1.00 97.81 169 GLN A N 1
ATOM 1253 C CA . GLN A 1 169 ? -16.480 2.141 16.545 1.00 97.81 169 GLN A CA 1
ATOM 1254 C C . GLN A 1 169 ? -15.482 2.307 15.404 1.00 97.81 169 GLN A C 1
ATOM 1256 O O . GLN A 1 169 ? -14.301 2.004 15.577 1.00 97.81 169 GLN A O 1
ATOM 1261 N N . VAL A 1 170 ? -15.961 2.798 14.264 1.00 98.38 170 VAL A N 1
ATOM 1262 C CA . VAL A 1 170 ? -15.141 3.096 13.089 1.00 98.38 170 VAL A CA 1
ATOM 1263 C C . VAL A 1 170 ? -15.387 4.534 12.661 1.00 98.38 170 VAL A C 1
ATOM 1265 O O . VAL A 1 170 ? -16.533 4.952 12.505 1.00 98.38 170 VAL A O 1
ATOM 1268 N N . SER A 1 171 ? -14.300 5.262 12.433 1.00 97.81 171 SER A N 1
ATOM 1269 C CA . SER A 1 171 ? -14.291 6.566 11.780 1.00 97.81 171 SER A CA 1
ATOM 1270 C C . SER A 1 171 ? -13.472 6.473 10.497 1.00 97.81 171 SER A C 1
ATOM 1272 O O . SER A 1 171 ? -12.316 6.057 10.531 1.00 97.81 171 SER A O 1
ATOM 1274 N N . GLU A 1 172 ? -14.051 6.886 9.374 1.00 97.94 172 GLU A N 1
ATOM 1275 C CA . GLU A 1 172 ? -13.343 7.028 8.100 1.00 97.94 172 GLU A CA 1
ATOM 1276 C C . GLU A 1 172 ? -13.078 8.515 7.834 1.00 97.94 172 GLU A C 1
ATOM 1278 O O . GLU A 1 172 ? -13.993 9.339 7.878 1.00 97.94 172 GLU A O 1
ATOM 1283 N N . LEU A 1 173 ? -11.820 8.857 7.561 1.00 98.44 173 LEU A N 1
ATOM 1284 C CA . LEU A 1 173 ? -11.392 10.177 7.117 1.00 98.44 173 LEU A CA 1
ATOM 1285 C C . LEU A 1 173 ? -10.775 10.039 5.723 1.00 98.44 173 LEU A C 1
ATOM 1287 O O . LEU A 1 173 ? -9.567 9.847 5.589 1.00 98.44 173 LEU A O 1
ATOM 1291 N N . ALA A 1 174 ? -11.626 10.134 4.703 1.00 98.00 174 ALA A N 1
ATOM 1292 C CA . ALA A 1 174 ? -11.203 10.252 3.313 1.00 98.00 174 ALA A CA 1
ATOM 1293 C C . ALA A 1 174 ? -10.835 11.715 3.019 1.00 98.00 174 ALA A C 1
ATOM 1295 O O . ALA A 1 174 ? -11.652 12.618 3.226 1.00 98.00 174 ALA A O 1
ATOM 1296 N N . LEU A 1 175 ? -9.604 11.957 2.578 1.00 98.31 175 LEU A N 1
ATOM 1297 C CA . LEU A 1 175 ? -9.088 13.290 2.282 1.00 98.31 175 LEU A CA 1
ATOM 1298 C C . LEU A 1 175 ? -9.077 13.530 0.769 1.00 98.31 175 LEU A C 1
ATOM 1300 O O . LEU A 1 175 ? -8.409 12.811 0.030 1.00 98.31 175 LEU A O 1
ATOM 1304 N N . GLU A 1 176 ? -9.798 14.565 0.337 1.00 97.88 176 GLU A N 1
ATOM 1305 C CA . GLU A 1 176 ? -9.936 14.920 -1.079 1.00 97.88 176 GLU A CA 1
ATOM 1306 C C . GLU A 1 176 ? -8.613 15.413 -1.685 1.00 97.88 176 GLU A C 1
ATOM 1308 O O . GLU A 1 176 ? -7.945 16.305 -1.140 1.00 97.88 176 GLU A O 1
ATOM 1313 N N . GLY A 1 177 ? -8.255 14.848 -2.838 1.00 97.69 177 GLY A N 1
ATOM 1314 C CA . GLY A 1 177 ? -7.063 15.187 -3.609 1.00 97.69 177 GLY A CA 1
ATOM 1315 C C . GLY A 1 177 ? -5.757 14.815 -2.910 1.00 97.69 177 GLY A C 1
ATOM 1316 O O . GLY A 1 177 ? -4.746 15.477 -3.141 1.00 97.69 177 GLY A O 1
ATOM 1317 N N . VAL A 1 178 ? -5.785 13.819 -2.023 1.00 98.50 178 VAL A N 1
ATOM 1318 C CA . VAL A 1 178 ? -4.618 13.317 -1.282 1.00 98.50 178 VAL A CA 1
ATOM 1319 C C . VAL A 1 178 ? -4.235 11.939 -1.809 1.00 98.50 178 VAL A C 1
ATOM 1321 O O . VAL A 1 178 ? -5.109 11.134 -2.121 1.00 98.50 178 VAL A O 1
ATOM 1324 N N . GLY A 1 179 ? -2.936 11.676 -1.929 1.00 97.88 179 GLY A N 1
ATOM 1325 C CA . GLY A 1 179 ? -2.393 10.392 -2.351 1.00 97.88 179 GLY A CA 1
ATOM 1326 C C . GLY A 1 179 ? -2.243 9.402 -1.195 1.00 97.88 179 GLY A C 1
ATOM 1327 O O . GLY A 1 179 ? -2.951 9.449 -0.187 1.00 97.88 179 GLY A O 1
ATOM 1328 N N . HIS A 1 180 ? -1.281 8.493 -1.341 1.00 98.06 180 HIS A N 1
ATOM 1329 C CA . HIS A 1 180 ? -1.047 7.392 -0.403 1.00 98.06 180 HIS A CA 1
ATOM 1330 C C . HIS A 1 180 ? -0.514 7.834 0.971 1.00 98.06 180 HIS A C 1
ATOM 1332 O O . HIS A 1 180 ? -0.630 7.103 1.955 1.00 98.06 180 HIS A O 1
ATOM 1338 N N . ALA A 1 181 ? 0.086 9.024 1.064 1.00 97.56 181 ALA A N 1
ATOM 1339 C CA . ALA A 1 181 ? 0.746 9.522 2.267 1.00 97.56 181 ALA A CA 1
ATOM 1340 C C . ALA A 1 181 ? -0.004 10.717 2.896 1.00 97.56 181 ALA A C 1
ATOM 1342 O O . ALA A 1 181 ? 0.532 11.829 2.958 1.00 97.56 181 ALA A O 1
ATOM 1343 N N . PRO A 1 182 ? -1.213 10.518 3.463 1.00 97.62 182 PRO A N 1
ATOM 1344 C CA . PRO A 1 182 ? -2.018 11.611 4.013 1.00 97.62 182 PRO A CA 1
ATOM 1345 C C . PRO A 1 182 ? -1.331 12.364 5.157 1.00 97.62 182 PRO A C 1
ATOM 1347 O O . PRO A 1 182 ? -1.549 13.559 5.337 1.00 97.62 182 PRO A O 1
ATOM 1350 N N . HIS A 1 183 ? -0.460 11.689 5.908 1.00 96.75 183 HIS A N 1
ATOM 1351 C CA . HIS A 1 183 ? 0.322 12.293 6.985 1.00 96.75 183 HIS A CA 1
ATOM 1352 C C . HIS A 1 183 ? 1.397 13.274 6.486 1.00 96.75 183 HIS A C 1
ATOM 1354 O O . HIS A 1 183 ? 1.800 14.143 7.253 1.00 96.75 183 HIS A O 1
ATOM 1360 N N . LEU A 1 184 ? 1.837 13.168 5.226 1.00 96.50 184 LEU A N 1
ATOM 1361 C CA . LEU A 1 184 ? 2.758 14.122 4.595 1.00 96.50 184 LEU A CA 1
ATOM 1362 C C . LEU A 1 184 ? 2.001 15.258 3.895 1.00 96.50 184 LEU A C 1
ATOM 1364 O O . LEU A 1 184 ? 2.435 16.409 3.908 1.00 96.50 184 LEU A O 1
ATOM 1368 N N . GLU A 1 185 ? 0.863 14.946 3.276 1.00 97.81 185 GLU A N 1
ATOM 1369 C CA . GLU A 1 185 ? 0.121 15.898 2.441 1.00 97.81 185 GLU A CA 1
ATOM 1370 C C . GLU A 1 185 ? -0.871 16.772 3.217 1.00 97.81 185 GLU A C 1
ATOM 1372 O O . GLU A 1 185 ? -1.164 17.898 2.803 1.00 97.81 185 GLU A O 1
ATOM 1377 N N . ARG A 1 186 ? -1.408 16.257 4.327 1.00 97.75 186 ARG A N 1
ATOM 1378 C CA . ARG A 1 186 ? -2.357 16.929 5.230 1.00 97.75 186 ARG A CA 1
ATOM 1379 C C . ARG A 1 186 ? -1.978 16.661 6.697 1.00 97.75 186 ARG A C 1
ATOM 1381 O O . ARG A 1 186 ? -2.750 16.053 7.447 1.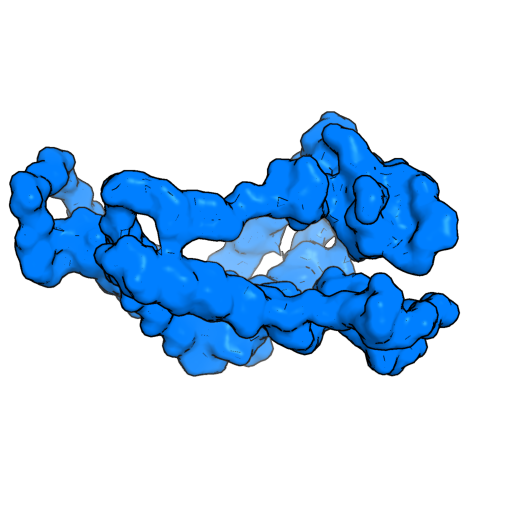00 97.75 186 ARG A O 1
ATOM 1388 N N . PRO A 1 187 ? -0.773 17.083 7.135 1.00 96.62 187 PRO A N 1
ATOM 1389 C CA . PRO A 1 187 ? -0.252 16.751 8.463 1.00 96.62 187 PRO A CA 1
ATOM 1390 C C . PRO A 1 187 ? -1.127 17.296 9.599 1.00 96.62 187 PRO A C 1
ATOM 1392 O O . PRO A 1 187 ? -1.245 16.657 10.644 1.00 96.62 187 PRO A O 1
ATOM 1395 N N . VAL A 1 188 ? -1.782 18.448 9.406 1.00 96.94 188 VAL A N 1
ATOM 1396 C CA . VAL A 1 188 ? -2.661 19.062 10.416 1.00 96.94 188 VAL A CA 1
ATOM 1397 C C . VAL A 1 188 ? -3.917 18.218 10.627 1.00 96.94 188 VAL A C 1
ATOM 1399 O O . VAL A 1 188 ? -4.273 17.909 11.767 1.00 96.94 188 VAL A O 1
ATOM 1402 N N . GLU A 1 189 ? -4.574 17.815 9.543 1.00 97.81 189 GLU A N 1
ATOM 1403 C CA . GLU A 1 189 ? -5.781 16.997 9.554 1.00 97.81 189 GLU A CA 1
ATOM 1404 C C . GLU A 1 189 ? -5.489 15.597 10.092 1.00 97.81 189 GLU A C 1
ATOM 1406 O O . GLU A 1 189 ? -6.200 15.135 10.989 1.00 97.81 189 GLU A O 1
ATOM 1411 N N . PHE A 1 190 ? -4.410 14.965 9.616 1.00 98.12 190 PHE A N 1
ATOM 1412 C CA . PHE A 1 190 ? -3.964 13.659 10.096 1.00 98.12 190 PHE A CA 1
ATOM 1413 C C . PHE A 1 190 ? -3.666 13.696 11.599 1.00 98.12 190 PHE A C 1
ATOM 1415 O O . PHE A 1 190 ? -4.203 12.893 12.366 1.00 98.12 190 PHE A O 1
ATOM 1422 N N . ARG A 1 191 ? -2.853 14.664 12.049 1.00 97.19 191 ARG A N 1
ATOM 1423 C CA . ARG A 1 191 ? -2.489 14.810 13.464 1.00 97.19 191 ARG A CA 1
ATOM 1424 C C . ARG A 1 191 ? -3.717 15.051 14.331 1.00 97.19 191 ARG A C 1
ATOM 1426 O O . ARG A 1 191 ? -3.829 14.432 15.385 1.00 97.19 191 ARG A O 1
ATOM 1433 N N . ARG A 1 192 ? -4.632 15.936 13.919 1.00 96.75 192 ARG A N 1
ATOM 1434 C CA . ARG A 1 192 ? -5.868 16.196 14.669 1.00 96.75 192 ARG A CA 1
ATOM 1435 C C . ARG A 1 192 ? -6.678 14.911 14.835 1.00 96.75 192 ARG A C 1
ATOM 1437 O O . ARG A 1 192 ? -7.036 14.583 15.961 1.00 96.75 192 ARG A O 1
ATOM 1444 N N . ALA A 1 193 ? -6.906 14.172 13.750 1.00 96.69 193 ALA A N 1
ATOM 1445 C CA . ALA A 1 193 ? -7.686 12.938 13.781 1.00 96.69 193 ALA A CA 1
ATOM 1446 C C . ALA A 1 193 ? -7.039 11.863 14.675 1.00 96.69 193 ALA A C 1
ATOM 1448 O O . ALA A 1 193 ? -7.725 11.231 15.478 1.00 96.69 193 ALA A O 1
ATOM 1449 N N . LEU A 1 194 ? -5.711 11.712 14.613 1.00 96.00 194 LEU A N 1
ATOM 1450 C CA . LEU A 1 194 ? -4.967 10.811 15.496 1.00 96.00 194 LEU A CA 1
ATOM 1451 C C . LEU A 1 194 ? -5.105 11.208 16.974 1.00 96.00 194 LEU A C 1
ATOM 1453 O O . LEU A 1 194 ? -5.385 10.355 17.815 1.00 96.00 194 LEU A O 1
ATOM 1457 N N . LEU A 1 195 ? -4.914 12.492 17.299 1.00 95.62 195 LEU A N 1
ATOM 1458 C CA . LEU A 1 195 ? -5.004 12.989 18.675 1.00 95.62 195 LEU A CA 1
ATOM 1459 C C . LEU A 1 195 ? -6.425 12.871 19.247 1.00 95.62 195 LEU A C 1
ATOM 1461 O O . LEU A 1 195 ? -6.573 12.627 20.445 1.00 95.62 195 LEU A O 1
ATOM 1465 N N . GLU A 1 196 ? -7.454 13.029 18.410 1.00 94.31 196 GLU A N 1
ATOM 1466 C CA . GLU A 1 196 ? -8.854 12.785 18.778 1.00 94.31 196 GLU A CA 1
ATOM 1467 C C . GLU A 1 196 ? -9.093 11.299 19.083 1.00 94.31 196 GLU A C 1
ATOM 1469 O O . GLU A 1 196 ? -9.656 10.972 20.128 1.00 94.31 196 GLU A O 1
ATOM 1474 N N . LEU A 1 197 ? -8.607 10.389 18.228 1.00 94.31 197 LEU A N 1
ATOM 1475 C CA . LEU A 1 197 ? -8.773 8.942 18.412 1.00 94.31 197 LEU A CA 1
ATOM 1476 C C . LEU A 1 197 ? -8.172 8.448 19.734 1.00 94.31 197 LEU A C 1
ATOM 1478 O O . LEU A 1 197 ? -8.811 7.691 20.466 1.00 94.31 197 LEU A O 1
ATOM 1482 N N . ILE A 1 198 ? -6.947 8.876 20.051 1.00 93.44 198 ILE A N 1
ATOM 1483 C CA . ILE A 1 198 ? -6.248 8.450 21.275 1.00 93.44 198 ILE A CA 1
ATOM 1484 C C . ILE A 1 198 ? -6.721 9.206 22.529 1.00 93.44 198 ILE A C 1
ATOM 1486 O O . ILE A 1 198 ? -6.165 9.010 23.608 1.00 93.44 198 ILE A O 1
ATOM 1490 N N . GLY A 1 199 ? -7.725 10.083 22.401 1.00 88.62 199 GLY A N 1
ATOM 1491 C CA . GLY A 1 199 ? -8.306 10.833 23.514 1.00 88.62 199 GLY A CA 1
ATOM 1492 C C . GLY A 1 199 ? -7.402 11.926 24.086 1.00 88.62 199 GLY A C 1
ATOM 1493 O O . GLY A 1 199 ? -7.623 12.362 25.215 1.00 88.62 199 GLY A O 1
ATOM 1494 N N . TYR A 1 200 ? -6.381 12.362 23.340 1.00 88.81 200 TYR A N 1
ATOM 1495 C CA . TYR A 1 200 ? -5.489 13.446 23.762 1.00 88.81 200 TYR A CA 1
ATOM 1496 C C . TYR A 1 200 ? -6.160 14.820 23.614 1.00 88.81 200 TYR A C 1
ATOM 1498 O O . TYR A 1 200 ? -5.947 15.713 24.434 1.00 88.81 200 TYR A O 1
ATOM 1506 N N . ILE A 1 201 ? -7.002 14.981 22.590 1.00 88.06 201 ILE A N 1
ATOM 1507 C CA . ILE A 1 201 ? -7.905 16.128 22.416 1.00 88.06 201 ILE A CA 1
ATOM 1508 C C . ILE A 1 201 ? -9.345 15.629 22.218 1.00 88.06 201 ILE A C 1
ATOM 1510 O O . ILE A 1 201 ? -9.557 14.497 21.796 1.00 88.06 201 ILE A O 1
ATOM 1514 N N . GLY A 1 202 ? -10.346 16.466 22.506 1.00 77.12 202 GLY A N 1
ATOM 1515 C CA . GLY A 1 202 ? -11.763 16.094 22.384 1.00 77.12 202 GLY A CA 1
ATOM 1516 C C . GLY A 1 202 ? -12.383 15.573 23.688 1.00 77.12 202 GLY A C 1
ATOM 1517 O O . GLY A 1 202 ? -12.021 16.028 24.774 1.00 77.12 202 GLY A O 1
ATOM 1518 N N . ALA A 1 203 ? -13.375 14.678 23.590 1.00 64.44 203 ALA A N 1
ATOM 1519 C CA . ALA A 1 203 ? -14.074 14.139 24.759 1.00 64.44 203 ALA A CA 1
ATOM 1520 C C . ALA A 1 203 ? -13.170 13.149 25.530 1.00 64.44 203 ALA A C 1
ATOM 1522 O O . ALA A 1 203 ? -12.639 12.222 24.918 1.00 64.44 203 ALA A O 1
ATOM 1523 N N . PRO A 1 204 ? -12.983 13.314 26.853 1.00 55.94 204 PRO A N 1
ATOM 1524 C CA . PRO A 1 204 ? -12.044 12.500 27.619 1.00 55.94 204 PRO A CA 1
ATOM 1525 C C . PRO A 1 204 ? -12.464 11.025 27.665 1.00 55.94 204 PRO A C 1
ATOM 1527 O O . PRO A 1 204 ? -13.608 10.702 27.991 1.00 55.94 204 PRO A O 1
ATOM 1530 N N . GLN A 1 205 ? -11.515 10.126 27.386 1.00 57.75 205 GLN A N 1
ATOM 1531 C CA . GLN A 1 205 ? -11.680 8.692 27.636 1.00 57.75 205 GLN A CA 1
ATOM 1532 C C . GLN A 1 205 ? -11.747 8.432 29.151 1.00 57.75 205 GLN A C 1
ATOM 1534 O O . GLN A 1 205 ? -11.052 9.087 29.931 1.00 57.75 205 GLN A O 1
ATOM 1539 N N . HIS A 1 206 ? -12.584 7.480 29.581 1.00 51.84 206 HIS A N 1
ATOM 1540 C CA . HIS A 1 206 ? -12.707 7.085 30.986 1.00 51.84 206 HIS A CA 1
ATOM 1541 C C . HIS A 1 206 ? -12.381 5.594 31.186 1.00 51.84 206 HIS A C 1
ATOM 1543 O O . HIS A 1 206 ? -13.095 4.752 30.641 1.00 51.84 206 HIS A O 1
ATOM 1549 N N . PRO A 1 207 ? -11.377 5.257 32.025 1.00 60.12 207 PRO A N 1
ATOM 1550 C CA . PRO A 1 207 ? -10.424 6.173 32.663 1.00 60.12 207 PRO A CA 1
ATOM 1551 C C . PRO A 1 207 ? -9.474 6.797 31.631 1.00 60.12 207 PRO A C 1
ATOM 1553 O O . PRO A 1 207 ? -9.183 6.190 30.605 1.00 60.12 207 PRO A O 1
ATOM 1556 N N . ALA A 1 208 ? -8.992 8.009 31.908 1.00 57.50 208 ALA A N 1
ATOM 1557 C CA . ALA A 1 208 ? -8.042 8.661 31.017 1.00 57.50 208 ALA A CA 1
ATOM 1558 C C . ALA A 1 208 ? -6.731 7.854 30.975 1.00 57.50 208 ALA A C 1
ATOM 1560 O O . ALA A 1 208 ? -6.268 7.411 32.036 1.00 57.50 208 ALA A O 1
ATOM 1561 N N . PRO A 1 209 ? -6.117 7.664 29.794 1.00 60.06 209 PRO A N 1
ATOM 1562 C CA . PRO A 1 209 ? -4.776 7.107 29.724 1.00 60.06 209 PRO A CA 1
ATOM 1563 C C . PRO A 1 209 ? -3.799 8.017 30.494 1.00 60.06 209 PRO A C 1
ATOM 1565 O O . PRO A 1 209 ? -3.984 9.237 30.517 1.00 60.06 209 PRO A O 1
ATOM 1568 N N . PRO A 1 210 ? -2.765 7.466 31.154 1.00 59.66 210 PRO A N 1
ATOM 1569 C CA . PRO A 1 210 ? -1.751 8.274 31.821 1.00 59.66 210 PRO A CA 1
ATOM 1570 C C . PRO A 1 210 ? -0.990 9.105 30.778 1.00 59.66 210 PRO A C 1
ATOM 1572 O O . PRO A 1 210 ? -0.149 8.587 30.052 1.00 59.66 210 PRO A O 1
ATOM 1575 N N . THR A 1 211 ? -1.299 10.396 30.677 1.00 61.94 211 THR A N 1
ATOM 1576 C CA . THR A 1 211 ? -0.608 11.321 29.770 1.00 61.94 211 THR A CA 1
ATOM 1577 C C . THR A 1 211 ? 0.582 11.975 30.464 1.00 61.94 211 THR A C 1
ATOM 1579 O O . THR A 1 211 ? 0.402 12.767 31.391 1.00 61.94 211 THR A O 1
ATOM 1582 N N . GLU A 1 212 ? 1.795 11.714 29.974 1.00 56.94 212 GLU A N 1
ATOM 1583 C CA . GLU A 1 212 ? 2.894 12.677 30.084 1.00 56.94 212 GLU A CA 1
ATOM 1584 C C . GLU A 1 212 ? 2.612 13.835 29.115 1.00 56.94 212 GLU A C 1
ATOM 1586 O O . GLU A 1 212 ? 2.148 13.629 27.991 1.00 56.94 212 GLU A O 1
ATOM 1591 N N . ALA A 1 213 ? 2.831 15.075 29.551 1.00 49.91 213 ALA A N 1
ATOM 1592 C CA . ALA A 1 213 ? 2.585 16.250 28.724 1.00 49.91 213 ALA A CA 1
ATOM 1593 C C . ALA A 1 213 ? 3.624 16.335 27.592 1.00 49.91 213 ALA A C 1
ATOM 1595 O O . ALA A 1 213 ? 4.687 16.928 27.758 1.00 49.91 213 ALA A O 1
ATOM 1596 N N . ILE A 1 214 ? 3.319 15.752 26.431 1.00 56.47 214 ILE A N 1
ATOM 1597 C CA . ILE A 1 214 ? 4.115 15.934 25.214 1.00 56.47 214 ILE A CA 1
ATOM 1598 C C . ILE A 1 214 ? 3.661 17.233 24.539 1.00 56.47 214 ILE A C 1
ATOM 1600 O O . ILE A 1 214 ? 2.585 17.295 23.949 1.00 56.47 214 ILE A O 1
ATOM 1604 N N . ILE A 1 215 ? 4.474 18.287 24.629 1.00 57.53 215 ILE A N 1
ATOM 1605 C CA . ILE A 1 215 ? 4.270 19.517 23.855 1.00 57.53 215 ILE A CA 1
ATOM 1606 C C . ILE A 1 215 ? 4.839 19.280 22.454 1.00 57.53 215 ILE A C 1
ATOM 1608 O O . ILE A 1 215 ? 6.047 19.346 22.251 1.00 57.53 215 ILE A O 1
ATOM 1612 N N . LEU A 1 216 ? 3.967 18.993 21.489 1.00 54.53 216 LEU A N 1
ATOM 1613 C CA . LEU A 1 216 ? 4.322 18.939 20.068 1.00 54.53 216 LEU A CA 1
ATOM 1614 C C . LEU A 1 216 ? 4.026 20.309 19.441 1.00 54.53 216 LEU A C 1
ATOM 1616 O O . LEU A 1 216 ? 2.854 20.707 19.392 1.00 54.53 216 LEU A O 1
ATOM 1620 N N . SER A 1 217 ? 5.058 21.027 18.975 1.00 51.06 217 SER A N 1
ATOM 1621 C CA . SER A 1 217 ? 4.884 22.300 18.256 1.00 51.06 217 SER A CA 1
ATOM 1622 C C . SER A 1 217 ? 3.965 22.110 17.045 1.00 51.06 217 SER A C 1
ATOM 1624 O O . SER A 1 217 ? 3.853 21.027 16.472 1.00 51.06 217 SER A O 1
ATOM 1626 N N . SER A 1 218 ? 3.214 23.150 16.694 1.00 47.38 218 SER A N 1
ATOM 1627 C CA . SER A 1 218 ? 2.327 23.174 15.522 1.00 47.38 218 SER A CA 1
ATOM 1628 C C . SER A 1 218 ? 3.029 23.702 14.266 1.00 47.38 218 SER A C 1
ATOM 1630 O O . SER A 1 218 ? 2.362 24.163 13.348 1.00 47.38 218 SER A O 1
ATOM 1632 N N . SER A 1 219 ? 4.357 23.714 14.267 1.00 53.28 219 SER A N 1
ATOM 1633 C CA . SER A 1 219 ? 5.196 24.256 13.205 1.00 53.28 219 SER A CA 1
ATOM 1634 C C . SER A 1 219 ? 6.355 23.294 12.994 1.00 53.28 219 SER A C 1
ATOM 1636 O O . SER A 1 219 ? 7.266 23.250 13.830 1.00 53.28 219 SER A O 1
ATOM 1638 N N . ASP A 1 220 ? 6.162 22.414 12.016 1.00 42.41 220 ASP A N 1
ATOM 1639 C CA . ASP A 1 220 ? 7.041 22.089 10.880 1.00 42.41 220 ASP A CA 1
ATOM 1640 C C . ASP A 1 220 ? 6.669 20.686 10.377 1.00 42.41 220 ASP A C 1
ATOM 1642 O O . ASP A 1 220 ? 6.809 19.711 11.155 1.00 42.41 220 ASP A O 1
#

Nearest PDB structures (foldseek):
  1j1i-assembly1_A-2  TM=6.937E-01  e=3.726E-01  Janthinobacterium
  4q3l-assembly2_F  TM=5.314E-01  e=1.052E-01  unidentified
  5olu-assembly1_A  TM=7.252E-01  e=6.581E-01  Heyndrickxia coagulans DSM 1 = ATCC 7050
  1xrp-assembly1_A  TM=4.852E-01  e=2.716E-01  Thermoplasma acidophilum
  5aob-assembly1_A  TM=5.857E-01  e=1.163E+00  Thermogutta terrifontis

pLDDT: mean 92.84, std 11.52, range [42.41, 98.69]